Protein AF-A0A966FUM7-F1 (afdb_monomer_lite)

Sequence (247 aa):
MRKIFGLVLAGVAGVALTVPAVAQDMTRYSTQRSSNNGNQSEIESYQNDLKAAEARANLIADPFALRNNWDTARRLASCAVSLNSDRAETFLQQDMPSLGAPLLEMNKYLGRIRGCAPTNIRLDPAFVRGALAEDILVDPDTAPEIPGPGDSKKLMDFIGAVAISGDRTGMFAKAQMAEECRTAISPIGARGVLATEAGSQAEVGALAALDSVTTTCDQLDPEEEMPSYFRRAFLAQSLYHWTNFAD

Structure (mmCIF, N/CA/C/O backbone):
data_AF-A0A966FUM7-F1
#
_entry.id   AF-A0A966FUM7-F1
#
loop_
_atom_site.group_PDB
_atom_site.id
_atom_site.type_symbol
_atom_site.label_atom_id
_atom_site.label_alt_id
_atom_site.label_comp_id
_atom_site.label_asym_id
_atom_site.label_entity_id
_atom_site.label_seq_id
_atom_site.pdbx_PDB_ins_code
_atom_site.Cartn_x
_atom_site.Cartn_y
_atom_site.Cartn_z
_atom_site.occupancy
_atom_site.B_iso_or_equiv
_atom_site.auth_seq_id
_atom_site.auth_comp_id
_atom_site.auth_asym_id
_atom_site.auth_atom_id
_atom_site.pdbx_PDB_model_num
ATOM 1 N N . MET A 1 1 ? 16.088 62.840 -36.019 1.00 43.53 1 MET A N 1
ATOM 2 C CA . MET A 1 1 ? 16.877 61.974 -36.928 1.00 43.53 1 MET A CA 1
ATOM 3 C C . MET A 1 1 ? 18.062 61.394 -36.165 1.00 43.53 1 MET A C 1
ATOM 5 O O . MET A 1 1 ? 18.645 62.132 -35.388 1.00 43.53 1 MET A O 1
ATOM 9 N N . ARG A 1 2 ? 18.420 60.134 -36.469 1.00 36.31 2 ARG A N 1
ATOM 10 C CA . ARG A 1 2 ? 19.554 59.311 -35.973 1.00 36.31 2 ARG A CA 1
ATOM 11 C C . ARG A 1 2 ? 19.301 58.385 -34.766 1.00 36.31 2 ARG A C 1
ATOM 13 O O . ARG A 1 2 ? 19.504 58.737 -33.617 1.00 36.31 2 ARG A O 1
ATOM 20 N N . LYS A 1 3 ? 18.872 57.173 -35.149 1.00 41.34 3 LYS A N 1
ATOM 21 C CA . LYS A 1 3 ? 19.246 55.813 -34.705 1.00 41.34 3 LYS A CA 1
ATOM 22 C C . LYS A 1 3 ? 20.162 55.682 -33.477 1.00 41.34 3 LYS A C 1
ATOM 24 O O 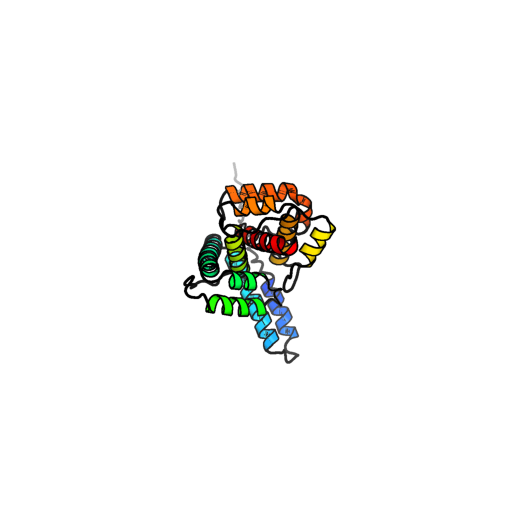. LYS A 1 3 ? 21.300 56.132 -33.533 1.00 41.34 3 LYS A O 1
ATOM 29 N N . ILE A 1 4 ? 19.741 54.850 -32.520 1.00 40.56 4 ILE A N 1
ATOM 30 C CA . ILE A 1 4 ? 20.635 53.962 -31.762 1.00 40.56 4 ILE A CA 1
ATOM 31 C C . ILE A 1 4 ? 20.007 52.562 -31.760 1.00 40.56 4 ILE A C 1
ATOM 33 O O . ILE A 1 4 ? 18.894 52.364 -31.283 1.00 40.56 4 ILE A O 1
ATOM 37 N N . PHE A 1 5 ? 20.721 51.624 -32.381 1.00 43.66 5 PHE A N 1
ATOM 38 C CA . PHE A 1 5 ? 20.479 50.185 -32.337 1.00 43.66 5 PHE A CA 1
ATOM 39 C C . PHE A 1 5 ? 20.926 49.667 -30.964 1.00 43.66 5 PHE A C 1
ATOM 41 O O . PHE A 1 5 ? 22.098 49.804 -30.620 1.00 43.66 5 PHE A O 1
ATOM 48 N N . GLY A 1 6 ? 20.012 49.072 -30.199 1.00 36.66 6 GLY A N 1
ATOM 49 C CA . GLY A 1 6 ? 20.333 48.297 -29.000 1.00 36.66 6 GLY A CA 1
ATOM 50 C C . GLY A 1 6 ? 20.310 46.811 -29.335 1.00 36.66 6 GLY A C 1
ATOM 51 O O . GLY A 1 6 ? 19.241 46.226 -29.474 1.00 36.66 6 GLY A O 1
ATOM 52 N N . LEU A 1 7 ? 21.493 46.227 -29.513 1.00 37.56 7 LEU A N 1
ATOM 53 C CA . LEU A 1 7 ? 21.714 44.791 -29.661 1.00 37.56 7 LEU A CA 1
ATOM 54 C C . LEU A 1 7 ? 21.444 44.119 -28.301 1.00 37.56 7 LEU A C 1
ATOM 56 O O . LEU A 1 7 ? 22.169 44.384 -27.344 1.00 37.56 7 LEU A O 1
ATOM 60 N N . VAL A 1 8 ? 20.427 43.261 -28.196 1.00 41.00 8 VAL A N 1
ATOM 61 C CA . VAL A 1 8 ? 20.260 42.372 -27.035 1.00 41.00 8 VAL A CA 1
ATOM 62 C C . VAL A 1 8 ? 20.890 41.030 -27.394 1.00 41.00 8 VAL A C 1
ATOM 64 O O . VAL A 1 8 ? 20.366 40.279 -28.213 1.00 41.00 8 VAL A O 1
ATOM 67 N N . LEU A 1 9 ? 22.059 40.770 -26.809 1.00 39.91 9 LEU A N 1
ATOM 68 C CA . LEU A 1 9 ? 22.726 39.473 -26.818 1.00 39.91 9 LEU A CA 1
ATOM 69 C C . LEU A 1 9 ? 21.872 38.471 -26.032 1.00 39.91 9 LEU A C 1
ATOM 71 O O . LEU A 1 9 ? 21.716 38.594 -24.819 1.00 39.91 9 LEU A O 1
ATOM 75 N N . ALA A 1 10 ? 21.337 37.474 -26.733 1.00 39.59 10 ALA A N 1
ATOM 76 C CA . ALA A 1 10 ? 20.778 36.277 -26.126 1.00 39.59 10 ALA A CA 1
ATOM 77 C C . ALA A 1 10 ? 21.920 35.479 -25.475 1.00 39.59 10 ALA A C 1
ATOM 79 O O . ALA A 1 10 ? 22.695 34.804 -26.153 1.00 39.59 10 ALA A O 1
ATOM 80 N N . GLY A 1 11 ? 22.052 35.607 -24.156 1.00 36.72 11 GLY A N 1
ATOM 81 C CA . GLY A 1 11 ? 22.892 34.736 -23.347 1.00 36.72 11 GLY A CA 1
ATOM 82 C C . GLY A 1 11 ? 22.250 33.357 -23.263 1.00 36.72 11 GLY A C 1
ATOM 83 O O . GLY A 1 11 ? 21.171 33.202 -22.696 1.00 36.72 11 GLY A O 1
ATOM 84 N N . VAL A 1 12 ? 22.914 32.362 -23.843 1.00 40.81 12 VAL A N 1
ATOM 85 C CA . VAL A 1 12 ? 22.603 30.948 -23.639 1.00 40.81 12 VAL A CA 1
ATOM 86 C C . VAL A 1 12 ? 22.899 30.643 -22.172 1.00 40.81 12 VAL A C 1
ATOM 88 O O . VAL A 1 12 ? 24.058 30.520 -21.779 1.00 40.81 12 VAL A O 1
ATOM 91 N N . ALA A 1 13 ? 21.857 30.578 -21.345 1.00 38.84 13 ALA A N 1
ATOM 92 C CA . ALA A 1 13 ? 21.965 29.996 -20.019 1.00 38.84 13 ALA A CA 1
ATOM 93 C C . ALA A 1 13 ? 22.303 28.515 -20.214 1.00 38.84 13 ALA A C 1
ATOM 95 O O . ALA A 1 13 ? 21.482 27.732 -20.692 1.00 38.84 13 ALA A O 1
ATOM 96 N N . GLY A 1 14 ? 23.552 28.158 -19.918 1.00 36.56 14 GLY A N 1
ATOM 97 C CA . GLY A 1 14 ? 23.979 26.773 -19.866 1.00 36.56 14 GLY A CA 1
ATOM 98 C C . GLY A 1 14 ? 23.103 26.037 -18.864 1.00 36.56 14 GLY A C 1
ATOM 99 O O . GLY A 1 14 ? 23.081 26.380 -17.683 1.00 36.56 14 GLY A O 1
ATOM 100 N N . VAL A 1 15 ? 22.372 25.037 -19.348 1.00 38.34 15 VAL A N 1
ATOM 101 C CA . VAL A 1 15 ? 21.759 24.018 -18.504 1.00 38.34 15 VAL A CA 1
ATOM 102 C C . VAL A 1 15 ? 22.917 23.306 -17.816 1.00 38.34 15 VAL A C 1
ATOM 104 O O . VAL A 1 15 ? 23.575 22.447 -18.401 1.00 38.34 15 VAL A O 1
ATOM 107 N N . ALA A 1 16 ? 23.223 23.718 -16.587 1.00 39.78 16 ALA A N 1
ATOM 108 C CA . ALA A 1 16 ? 23.994 22.895 -15.682 1.00 39.78 16 ALA A CA 1
ATOM 109 C C . ALA A 1 16 ? 23.124 21.667 -15.418 1.00 39.78 16 ALA A C 1
ATOM 111 O O . ALA A 1 16 ? 22.168 21.726 -14.649 1.00 39.78 16 ALA A O 1
ATOM 112 N N . LEU A 1 17 ? 23.413 20.580 -16.132 1.00 36.19 17 LEU A N 1
ATOM 113 C CA . LEU A 1 17 ? 22.941 19.257 -15.770 1.00 36.19 17 LEU A CA 1
ATOM 114 C C . LEU A 1 17 ? 23.426 19.030 -14.341 1.00 36.19 17 LEU A C 1
ATOM 116 O O . LEU A 1 17 ? 24.605 18.758 -14.107 1.00 36.19 17 LEU A O 1
ATOM 120 N N . THR A 1 18 ? 22.530 19.211 -13.376 1.00 39.97 18 THR A N 1
ATOM 121 C CA . THR A 1 18 ? 22.700 18.657 -12.045 1.00 39.97 18 THR A CA 1
ATOM 122 C C . THR A 1 18 ? 22.796 17.164 -12.261 1.00 39.97 18 THR A C 1
ATOM 124 O O . THR A 1 18 ? 21.803 16.486 -12.524 1.00 39.97 18 THR A O 1
ATOM 127 N N . VAL A 1 19 ? 24.025 16.665 -12.260 1.00 41.84 19 VAL A N 1
ATOM 128 C CA . VAL A 1 19 ? 24.268 15.239 -12.181 1.00 41.84 19 VAL A CA 1
ATOM 129 C C . VAL A 1 19 ? 23.516 14.769 -10.931 1.00 41.84 19 VAL A C 1
ATOM 131 O O . VAL A 1 19 ? 23.714 15.379 -9.874 1.00 41.84 19 VAL A O 1
ATOM 134 N N . PRO A 1 20 ? 22.612 13.778 -11.027 1.00 41.31 20 PRO A N 1
ATOM 135 C CA . PRO A 1 20 ? 21.878 13.309 -9.861 1.00 41.31 20 PRO A CA 1
ATOM 136 C C . PRO A 1 20 ? 22.886 12.934 -8.771 1.00 41.31 20 PRO A C 1
ATOM 138 O O . PRO A 1 20 ? 23.953 12.392 -9.076 1.00 41.31 20 PRO A O 1
ATOM 141 N N . ALA A 1 21 ? 22.558 13.237 -7.511 1.00 49.31 21 ALA A N 1
ATOM 142 C CA . ALA A 1 21 ? 23.407 13.015 -6.332 1.00 49.31 21 ALA A CA 1
ATOM 143 C C . ALA A 1 21 ? 24.052 11.608 -6.287 1.00 49.31 21 ALA A C 1
ATOM 145 O O . ALA A 1 21 ? 25.151 11.434 -5.763 1.00 49.31 21 ALA A O 1
ATOM 146 N N . VAL A 1 22 ? 23.420 10.641 -6.957 1.00 48.50 22 VAL A N 1
ATOM 147 C CA . VAL A 1 22 ? 23.890 9.279 -7.244 1.00 48.50 22 VAL A CA 1
ATOM 148 C C . VAL A 1 22 ? 25.317 9.219 -7.826 1.00 48.50 22 VAL A C 1
ATOM 150 O O . VAL A 1 22 ? 26.099 8.351 -7.447 1.00 48.50 22 VAL A O 1
ATOM 153 N N . ALA A 1 23 ? 25.711 10.138 -8.714 1.00 42.00 23 ALA A N 1
ATOM 154 C CA . ALA A 1 23 ? 27.026 10.083 -9.368 1.00 42.00 23 ALA A CA 1
ATOM 155 C C . ALA A 1 23 ? 28.180 10.618 -8.498 1.00 42.00 23 ALA A C 1
ATOM 157 O O . ALA A 1 23 ? 29.333 10.201 -8.648 1.00 42.00 23 ALA A O 1
ATOM 158 N N . GLN A 1 24 ? 27.891 11.555 -7.589 1.00 46.12 24 GLN A N 1
ATOM 159 C CA . GLN A 1 24 ? 28.906 12.117 -6.690 1.00 46.12 24 GLN A CA 1
ATOM 160 C C . GLN A 1 24 ? 29.273 11.130 -5.577 1.00 46.12 24 GLN A C 1
ATOM 162 O O . GLN A 1 24 ? 30.443 11.045 -5.193 1.00 46.12 24 GLN A O 1
ATOM 167 N N . ASP A 1 25 ? 28.306 10.326 -5.138 1.00 45.00 25 ASP A N 1
ATOM 168 C CA . ASP A 1 25 ? 28.515 9.234 -4.184 1.00 45.00 25 ASP A CA 1
ATOM 169 C C . ASP A 1 25 ? 29.395 8.118 -4.788 1.00 45.00 25 ASP A C 1
ATOM 171 O O . ASP A 1 25 ? 30.327 7.602 -4.163 1.00 45.00 25 ASP A O 1
ATOM 175 N N . MET A 1 26 ? 29.209 7.862 -6.087 1.00 44.66 26 MET A N 1
ATOM 176 C CA . MET A 1 26 ? 29.978 6.906 -6.892 1.00 44.66 26 MET A CA 1
ATOM 177 C C . MET A 1 26 ? 31.497 7.179 -6.886 1.00 44.66 26 MET A C 1
ATOM 179 O O . MET A 1 26 ? 32.310 6.253 -6.815 1.00 44.66 26 MET A O 1
ATOM 183 N N . THR A 1 27 ? 31.899 8.456 -6.939 1.00 46.62 27 THR A N 1
ATOM 184 C CA . THR A 1 27 ? 33.315 8.847 -7.077 1.00 46.62 27 THR A CA 1
ATOM 185 C C . THR A 1 27 ? 34.053 8.800 -5.737 1.00 46.62 27 THR A C 1
ATOM 187 O O . THR A 1 27 ? 35.173 8.290 -5.678 1.00 46.62 27 THR A O 1
ATOM 190 N N . ARG A 1 28 ? 33.423 9.263 -4.643 1.00 47.41 28 ARG A N 1
ATOM 191 C CA . ARG A 1 28 ? 34.029 9.224 -3.297 1.00 47.41 28 ARG A CA 1
ATOM 192 C C . ARG A 1 28 ? 34.279 7.795 -2.819 1.00 47.41 28 ARG A C 1
ATOM 194 O O . ARG A 1 28 ? 35.292 7.543 -2.170 1.00 47.41 28 ARG A O 1
ATOM 201 N N . TYR A 1 29 ? 33.409 6.858 -3.187 1.00 43.28 29 TYR A N 1
ATOM 202 C CA . TYR A 1 29 ? 33.511 5.479 -2.724 1.00 43.28 29 TYR A CA 1
ATOM 203 C C . TYR A 1 29 ? 34.583 4.662 -3.465 1.00 43.28 29 TYR A C 1
ATOM 205 O O . TYR A 1 29 ? 35.273 3.846 -2.849 1.00 43.28 29 TYR A O 1
ATOM 213 N N . SER A 1 30 ? 34.802 4.922 -4.762 1.00 46.97 30 SER A N 1
ATOM 214 C CA . SER A 1 30 ? 35.851 4.241 -5.544 1.00 46.97 30 SER A CA 1
ATOM 215 C C . SER A 1 30 ? 37.255 4.444 -4.952 1.00 46.97 30 SER A C 1
ATOM 217 O O . SER A 1 30 ? 38.045 3.503 -4.863 1.00 46.97 30 SER A O 1
ATOM 219 N N . THR A 1 31 ? 37.532 5.646 -4.442 1.00 49.09 31 THR A N 1
ATOM 220 C CA . THR A 1 31 ? 38.828 6.014 -3.861 1.00 49.09 31 THR A CA 1
ATOM 221 C C . THR A 1 31 ? 39.024 5.433 -2.458 1.00 49.09 31 THR A C 1
ATOM 223 O O . THR A 1 31 ? 40.150 5.141 -2.066 1.00 49.09 31 THR A O 1
ATOM 226 N N . GLN A 1 32 ? 37.943 5.211 -1.700 1.00 44.16 32 GLN A N 1
ATOM 227 C CA . GLN A 1 32 ? 38.013 4.681 -0.333 1.00 44.16 32 GLN A CA 1
ATOM 228 C C . GLN A 1 32 ? 38.156 3.142 -0.291 1.00 44.16 32 GLN A C 1
ATOM 230 O O . GLN A 1 32 ? 38.597 2.592 0.718 1.00 44.16 32 GLN A O 1
ATOM 235 N N . ARG A 1 33 ? 37.838 2.435 -1.391 1.00 49.41 33 ARG A N 1
ATOM 236 C CA . ARG A 1 33 ? 37.760 0.960 -1.447 1.00 49.41 33 ARG A CA 1
ATOM 237 C C . ARG A 1 33 ? 38.917 0.238 -2.141 1.00 49.41 33 ARG A C 1
ATOM 239 O O . ARG A 1 33 ? 38.980 -0.982 -2.043 1.00 49.41 33 ARG A O 1
ATOM 246 N N . SER A 1 34 ? 39.885 0.946 -2.731 1.00 47.66 34 SER A N 1
ATOM 247 C CA . SER A 1 34 ? 41.147 0.325 -3.191 1.00 47.66 34 SER A CA 1
ATOM 248 C C . SER A 1 34 ? 41.992 -0.262 -2.039 1.00 47.66 34 SER A C 1
ATOM 250 O O . SER A 1 34 ? 43.057 -0.821 -2.290 1.00 47.66 34 SER A O 1
ATOM 252 N N . SER A 1 35 ? 41.548 -0.116 -0.785 1.00 52.53 35 SER A N 1
ATOM 253 C CA . SER A 1 35 ? 42.315 -0.443 0.419 1.00 52.53 35 SER A CA 1
ATOM 254 C C . SER A 1 35 ? 41.870 -1.725 1.144 1.00 52.53 35 SER A C 1
ATOM 256 O O . SER A 1 35 ? 42.678 -2.302 1.859 1.00 52.53 35 SER A O 1
ATOM 258 N N . ASN A 1 36 ? 40.638 -2.229 0.965 1.00 49.06 36 ASN A N 1
ATOM 259 C CA . ASN A 1 36 ? 40.141 -3.363 1.765 1.00 49.06 36 ASN A CA 1
ATOM 260 C C . ASN A 1 36 ? 39.408 -4.420 0.926 1.00 49.06 36 ASN A C 1
ATOM 262 O O . ASN A 1 36 ? 38.501 -4.090 0.164 1.00 49.06 36 ASN A O 1
ATOM 266 N N . ASN A 1 37 ? 39.775 -5.692 1.136 1.00 54.22 37 ASN A N 1
ATOM 267 C CA . ASN A 1 37 ? 39.103 -6.908 0.654 1.00 54.22 37 ASN A CA 1
ATOM 268 C C . ASN A 1 37 ? 37.632 -6.960 1.122 1.00 54.22 37 ASN A C 1
ATOM 270 O O . ASN A 1 37 ? 37.305 -7.640 2.092 1.00 54.22 37 ASN A O 1
ATOM 274 N N . GLY A 1 38 ? 36.749 -6.205 0.468 1.00 54.69 38 GLY A N 1
ATOM 275 C CA . GLY A 1 38 ? 35.317 -6.196 0.759 1.00 54.69 38 GLY A CA 1
ATOM 276 C C . GLY A 1 38 ? 34.680 -7.553 0.461 1.00 54.69 38 GLY A C 1
ATOM 277 O O . GLY A 1 38 ? 34.929 -8.143 -0.589 1.00 54.69 38 GLY A O 1
ATOM 278 N N . ASN A 1 39 ? 33.860 -8.036 1.393 1.00 65.44 39 ASN A N 1
ATOM 279 C CA . ASN A 1 39 ? 33.112 -9.282 1.283 1.00 65.44 39 ASN A CA 1
ATOM 280 C C . ASN A 1 39 ? 32.218 -9.237 0.028 1.00 65.44 39 ASN A C 1
ATOM 282 O O . ASN A 1 39 ? 31.412 -8.320 -0.128 1.00 65.44 39 ASN A O 1
ATOM 286 N N . GLN A 1 40 ? 32.375 -10.189 -0.895 1.00 66.00 40 GLN A N 1
ATOM 287 C CA . GLN A 1 40 ? 31.723 -10.155 -2.213 1.00 66.00 40 GLN A CA 1
ATOM 288 C C . GLN A 1 40 ? 30.186 -10.055 -2.120 1.00 66.00 40 GLN A C 1
ATOM 290 O O . GLN A 1 40 ? 29.560 -9.368 -2.925 1.00 66.00 40 GLN A O 1
ATOM 295 N N . SER A 1 41 ? 29.589 -10.639 -1.079 1.00 62.53 41 SER A N 1
ATOM 296 C CA . SER A 1 41 ? 28.152 -10.555 -0.793 1.00 62.53 41 SER A CA 1
ATOM 297 C C . SER A 1 41 ? 27.661 -9.136 -0.473 1.00 62.53 41 SER A C 1
ATOM 299 O O . SER A 1 41 ? 26.553 -8.768 -0.859 1.00 62.53 41 SER A O 1
ATOM 301 N N . GLU A 1 42 ? 28.473 -8.306 0.186 1.00 63.75 42 GLU A N 1
ATOM 302 C CA . GLU A 1 42 ? 28.128 -6.910 0.496 1.00 63.75 42 GLU A CA 1
ATOM 303 C C . GLU A 1 42 ? 28.173 -6.035 -0.760 1.00 63.75 42 GLU A C 1
ATOM 305 O O . GLU A 1 42 ? 27.379 -5.108 -0.917 1.00 63.75 42 GLU A O 1
ATOM 310 N N . ILE A 1 43 ? 29.092 -6.343 -1.680 1.00 65.50 43 ILE A N 1
ATOM 311 C CA . ILE A 1 43 ? 29.201 -5.664 -2.976 1.00 65.50 43 ILE A CA 1
ATOM 312 C C . ILE A 1 43 ? 27.971 -5.975 -3.833 1.00 65.50 43 ILE A C 1
ATOM 314 O O . ILE A 1 43 ? 27.366 -5.058 -4.389 1.00 65.50 43 ILE A O 1
ATOM 318 N N . GLU A 1 44 ? 27.586 -7.248 -3.913 1.00 69.12 44 GLU A N 1
ATOM 319 C CA . GLU A 1 44 ? 26.412 -7.690 -4.669 1.00 69.12 44 GLU A CA 1
ATOM 320 C C . GLU A 1 44 ? 25.109 -7.129 -4.080 1.00 69.12 44 GLU A C 1
ATOM 322 O O . GLU A 1 44 ? 24.263 -6.647 -4.834 1.00 69.12 44 GLU A O 1
ATOM 327 N N . SER A 1 45 ? 24.966 -7.106 -2.747 1.00 64.75 45 SER A N 1
ATOM 328 C CA . SER A 1 45 ? 23.812 -6.484 -2.080 1.00 64.75 45 SER A CA 1
ATOM 329 C C . SER A 1 45 ? 23.691 -5.002 -2.435 1.00 64.75 45 SER A C 1
ATOM 331 O O . SER A 1 45 ? 22.652 -4.576 -2.926 1.00 64.75 45 SER A O 1
ATOM 333 N N . TYR A 1 46 ? 24.770 -4.230 -2.285 1.00 66.00 46 TYR A N 1
ATOM 334 C CA . TYR A 1 46 ? 24.754 -2.793 -2.571 1.00 66.00 46 TYR A CA 1
ATOM 335 C C . TYR A 1 46 ? 24.439 -2.479 -4.044 1.00 66.00 46 TYR A C 1
ATOM 337 O O . TYR A 1 46 ? 23.684 -1.559 -4.353 1.00 66.00 46 TYR A O 1
ATOM 345 N N . GLN A 1 47 ? 24.975 -3.264 -4.984 1.00 73.88 47 GLN A N 1
ATOM 346 C CA . GLN A 1 47 ? 24.649 -3.108 -6.406 1.00 73.88 47 GLN A CA 1
ATOM 347 C C . GLN A 1 47 ? 23.179 -3.413 -6.707 1.00 73.88 47 GLN A C 1
ATOM 349 O O . GLN A 1 47 ? 22.581 -2.768 -7.571 1.00 73.88 47 GLN A O 1
ATOM 354 N N . ASN A 1 48 ? 22.594 -4.395 -6.020 1.00 69.50 48 ASN A N 1
ATOM 355 C CA . ASN A 1 48 ? 21.174 -4.700 -6.149 1.00 69.50 48 ASN A CA 1
ATOM 356 C C . ASN A 1 48 ? 20.304 -3.571 -5.586 1.00 69.50 48 ASN A C 1
ATOM 358 O O . ASN A 1 48 ? 19.302 -3.230 -6.217 1.00 69.50 48 ASN A O 1
ATOM 362 N N . ASP A 1 49 ? 20.723 -2.948 -4.483 1.00 67.88 49 ASP A N 1
ATOM 363 C CA . ASP A 1 49 ? 20.032 -1.809 -3.873 1.00 67.88 49 ASP A CA 1
ATOM 364 C C . ASP A 1 49 ? 20.028 -0.596 -4.812 1.00 67.88 49 ASP A C 1
ATOM 366 O O . ASP A 1 49 ? 18.973 -0.016 -5.073 1.00 67.88 49 ASP A O 1
ATOM 370 N N . LEU A 1 50 ? 21.174 -0.275 -5.425 1.00 69.56 50 LEU A N 1
ATOM 371 C CA . LEU A 1 50 ? 21.267 0.789 -6.432 1.00 69.56 50 LEU A CA 1
ATOM 372 C C . LEU A 1 50 ? 20.374 0.513 -7.648 1.00 69.56 50 LEU A C 1
ATOM 374 O O . LEU A 1 50 ? 19.615 1.383 -8.070 1.00 69.56 50 LEU A O 1
ATOM 378 N N . LYS A 1 51 ? 20.405 -0.713 -8.185 1.00 76.88 51 LYS A N 1
ATOM 379 C CA . LYS A 1 51 ? 19.538 -1.111 -9.308 1.00 76.88 51 LYS A CA 1
ATOM 380 C C . LYS A 1 51 ? 18.055 -1.087 -8.941 1.00 76.88 51 LYS A C 1
ATOM 382 O O . LYS A 1 51 ? 17.213 -0.905 -9.818 1.00 76.88 51 LYS A O 1
ATOM 387 N N . ALA A 1 52 ? 17.705 -1.359 -7.686 1.00 74.50 52 ALA A N 1
ATOM 388 C CA . ALA A 1 52 ? 16.331 -1.270 -7.206 1.00 74.50 52 ALA A CA 1
ATOM 389 C C . ALA A 1 52 ? 15.883 0.194 -7.083 1.00 74.50 52 ALA A C 1
ATOM 391 O O . ALA A 1 52 ? 14.791 0.525 -7.541 1.00 74.50 52 ALA A O 1
ATOM 392 N N . ALA A 1 53 ? 16.739 1.066 -6.545 1.00 75.88 53 ALA A N 1
ATOM 393 C CA . ALA A 1 53 ? 16.483 2.500 -6.456 1.00 75.88 53 ALA A CA 1
ATOM 394 C C . ALA A 1 53 ? 16.326 3.142 -7.845 1.00 75.88 53 ALA A C 1
ATOM 396 O O . ALA A 1 53 ? 15.353 3.853 -8.081 1.00 75.88 53 ALA A O 1
ATOM 397 N N . GLU A 1 54 ? 17.213 2.827 -8.792 1.00 80.50 54 GLU A N 1
ATOM 398 C CA . GLU A 1 54 ? 17.124 3.307 -10.177 1.00 80.50 54 GLU A CA 1
ATOM 399 C C . GLU A 1 54 ? 15.856 2.800 -10.880 1.00 80.50 54 GLU A C 1
ATOM 401 O O . GLU A 1 54 ? 15.146 3.572 -11.522 1.00 80.50 54 GLU A O 1
ATOM 406 N N . ALA A 1 55 ? 15.517 1.514 -10.723 1.00 82.38 55 ALA A N 1
ATOM 407 C CA . ALA A 1 55 ? 14.290 0.957 -11.293 1.00 82.38 55 ALA A CA 1
ATOM 408 C C . ALA A 1 55 ? 13.033 1.656 -10.752 1.00 82.38 55 ALA A C 1
ATOM 410 O O . ALA A 1 55 ? 12.109 1.919 -11.519 1.00 82.38 55 ALA A O 1
ATOM 411 N N . ARG A 1 56 ? 13.010 1.990 -9.456 1.00 86.19 56 ARG A N 1
ATOM 412 C CA . ARG A 1 56 ? 11.922 2.753 -8.833 1.00 86.19 56 ARG A CA 1
ATOM 413 C C . ARG A 1 56 ? 11.861 4.194 -9.320 1.00 86.19 56 ARG A C 1
ATOM 415 O O . ARG A 1 56 ? 10.772 4.662 -9.627 1.00 86.19 56 ARG A O 1
ATOM 422 N N . ALA A 1 57 ? 12.999 4.874 -9.442 1.00 86.12 57 ALA A N 1
ATOM 423 C CA . ALA A 1 57 ? 13.046 6.232 -9.981 1.00 86.12 57 ALA A CA 1
ATOM 424 C C . ALA A 1 57 ? 12.503 6.280 -11.421 1.00 86.12 57 ALA A C 1
ATOM 426 O O . ALA A 1 57 ? 11.657 7.114 -11.738 1.00 86.12 57 ALA A O 1
ATOM 427 N N . ASN A 1 58 ? 12.910 5.326 -12.265 1.00 87.12 58 ASN A N 1
ATOM 428 C CA . ASN A 1 58 ? 12.389 5.191 -13.628 1.00 87.12 58 ASN A CA 1
ATOM 429 C C . ASN A 1 58 ? 10.886 4.881 -13.647 1.00 87.12 58 ASN A C 1
ATOM 431 O O . ASN A 1 58 ? 10.168 5.394 -14.499 1.00 87.12 58 ASN A O 1
ATOM 435 N N . LEU A 1 59 ? 10.405 4.064 -12.703 1.00 90.31 59 LEU A N 1
ATOM 436 C CA . LEU A 1 59 ? 8.984 3.752 -12.571 1.00 90.31 59 LEU A CA 1
ATOM 437 C C . LEU A 1 59 ? 8.161 4.984 -12.168 1.00 90.31 59 LEU A C 1
ATOM 439 O O . LEU A 1 59 ? 7.099 5.202 -12.737 1.00 90.31 59 LEU A O 1
ATOM 443 N N . ILE A 1 60 ? 8.647 5.795 -11.221 1.00 91.31 60 ILE A N 1
ATOM 444 C CA . ILE A 1 60 ? 7.989 7.043 -10.793 1.00 91.31 60 ILE A CA 1
ATOM 445 C C . ILE A 1 60 ? 7.929 8.055 -11.944 1.00 91.31 60 ILE A C 1
ATOM 447 O O . ILE A 1 60 ? 6.921 8.739 -12.108 1.00 91.31 60 ILE A O 1
ATOM 451 N N . ALA A 1 61 ? 8.984 8.135 -12.756 1.00 90.56 61 ALA A N 1
ATOM 452 C CA . ALA A 1 61 ? 9.066 9.079 -13.867 1.00 90.56 61 ALA A CA 1
ATOM 453 C C . ALA A 1 61 ? 8.121 8.754 -15.044 1.00 90.56 61 ALA A C 1
ATOM 455 O O . ALA A 1 61 ? 7.881 9.626 -15.880 1.00 90.56 61 ALA A O 1
ATOM 456 N N . ASP A 1 62 ? 7.583 7.531 -15.125 1.00 93.75 62 ASP A N 1
ATOM 457 C CA . ASP A 1 62 ? 6.706 7.079 -16.210 1.00 93.75 62 ASP A CA 1
ATOM 458 C C . ASP A 1 62 ? 5.321 6.646 -15.676 1.00 93.75 62 ASP A C 1
ATOM 460 O O . ASP A 1 62 ? 5.144 5.507 -15.229 1.00 93.75 62 ASP A O 1
ATOM 464 N N . PRO A 1 63 ? 4.293 7.515 -15.780 1.00 92.12 63 PRO A N 1
ATOM 465 C CA . PRO A 1 63 ? 2.935 7.201 -15.336 1.00 92.12 63 PRO A CA 1
ATOM 466 C C . PRO A 1 63 ? 2.321 5.968 -16.011 1.00 92.12 63 PRO A C 1
ATOM 468 O O . PRO A 1 63 ? 1.507 5.270 -15.400 1.00 92.12 63 PRO A O 1
ATOM 471 N N . PHE A 1 64 ? 2.690 5.680 -17.265 1.00 93.19 64 PHE A N 1
ATOM 472 C CA . PHE A 1 64 ? 2.198 4.499 -17.970 1.00 93.19 64 PHE A CA 1
ATOM 473 C C . PHE A 1 64 ? 2.847 3.232 -17.415 1.00 93.19 64 PHE A C 1
ATOM 475 O O . PHE A 1 64 ? 2.143 2.256 -17.146 1.00 93.19 64 PHE A O 1
ATOM 482 N N . ALA A 1 65 ? 4.165 3.248 -17.193 1.00 92.75 65 ALA A N 1
ATOM 483 C CA . ALA A 1 65 ? 4.859 2.134 -16.554 1.00 92.75 65 ALA A CA 1
ATOM 484 C C . ALA A 1 65 ? 4.316 1.875 -15.144 1.00 92.75 65 ALA A C 1
ATOM 486 O O . ALA A 1 65 ? 4.100 0.719 -14.782 1.00 92.75 65 ALA A O 1
ATOM 487 N N . LEU A 1 66 ? 4.046 2.935 -14.383 1.00 93.75 66 LEU A N 1
ATOM 488 C CA . LEU A 1 66 ? 3.524 2.868 -13.023 1.00 93.75 66 LEU A CA 1
ATOM 489 C C . LEU A 1 66 ? 2.136 2.216 -12.974 1.00 93.75 66 LEU A C 1
ATOM 491 O O . LEU A 1 66 ? 1.948 1.231 -12.256 1.00 93.75 66 LEU A O 1
ATOM 495 N N . ARG A 1 67 ? 1.207 2.670 -13.826 1.00 94.50 67 ARG A N 1
ATOM 496 C CA . ARG A 1 67 ? -0.106 2.029 -13.995 1.00 94.50 67 ARG A CA 1
ATOM 497 C C . ARG A 1 67 ? 0.021 0.572 -14.442 1.00 94.50 67 ARG A C 1
ATOM 499 O O . ARG A 1 67 ? -0.599 -0.306 -13.855 1.00 94.50 67 ARG A O 1
ATOM 506 N N . ASN A 1 68 ? 0.832 0.295 -15.462 1.00 93.81 68 ASN A N 1
ATOM 507 C CA . ASN A 1 68 ? 0.995 -1.060 -15.990 1.00 93.81 68 ASN A CA 1
ATOM 508 C C . ASN A 1 68 ? 1.580 -2.027 -14.943 1.00 93.81 68 ASN A C 1
ATOM 510 O O . ASN A 1 68 ? 1.183 -3.191 -14.879 1.00 93.81 68 ASN A O 1
ATOM 514 N N . ASN A 1 69 ? 2.507 -1.552 -14.106 1.00 93.31 69 ASN A N 1
ATOM 515 C CA . ASN A 1 69 ? 3.080 -2.331 -13.011 1.00 93.31 69 ASN A CA 1
ATOM 516 C C . ASN A 1 69 ? 2.007 -2.673 -11.966 1.00 93.31 69 ASN A C 1
ATOM 518 O O . ASN A 1 69 ? 1.859 -3.842 -11.612 1.00 93.31 69 ASN A O 1
ATOM 522 N N . TRP A 1 70 ? 1.201 -1.687 -11.561 1.00 95.00 70 TRP A N 1
ATOM 523 C CA . TRP A 1 70 ? 0.074 -1.891 -10.650 1.00 95.00 70 TRP A CA 1
ATOM 524 C C . TRP A 1 70 ? -0.984 -2.850 -11.212 1.00 95.00 70 TRP A C 1
ATOM 526 O O . TRP A 1 70 ? -1.338 -3.833 -10.562 1.00 95.00 70 TRP A O 1
ATOM 536 N N . ASP A 1 71 ? -1.443 -2.633 -12.445 1.00 94.31 71 ASP A N 1
ATOM 537 C CA . ASP A 1 71 ? -2.456 -3.480 -13.086 1.00 94.31 71 ASP A CA 1
ATOM 538 C C . ASP A 1 71 ? -1.970 -4.930 -13.232 1.00 94.31 71 ASP A C 1
ATOM 540 O O . ASP A 1 71 ? -2.745 -5.880 -13.092 1.00 94.31 71 ASP A O 1
ATOM 544 N N . THR A 1 72 ? -0.674 -5.122 -13.495 1.00 93.12 72 THR A N 1
ATOM 545 C CA . THR A 1 72 ? -0.069 -6.458 -13.555 1.00 93.12 72 THR A CA 1
ATOM 546 C C . THR A 1 72 ? 0.028 -7.086 -12.166 1.00 93.12 72 THR A C 1
ATOM 548 O O . THR A 1 72 ? -0.286 -8.269 -12.018 1.00 93.12 72 THR A O 1
ATOM 551 N N . ALA A 1 73 ? 0.404 -6.312 -11.143 1.00 93.31 73 ALA A N 1
ATOM 552 C CA . ALA A 1 73 ? 0.424 -6.770 -9.757 1.00 93.31 73 ALA A CA 1
ATOM 553 C C . ALA A 1 73 ? -0.974 -7.192 -9.276 1.00 93.31 73 ALA A C 1
ATOM 555 O O . ALA A 1 73 ? -1.099 -8.250 -8.668 1.00 93.31 73 ALA A O 1
ATOM 556 N N . ARG A 1 74 ? -2.032 -6.452 -9.636 1.00 94.00 74 ARG A N 1
ATOM 557 C CA . ARG A 1 74 ? -3.430 -6.812 -9.338 1.00 94.00 74 ARG A CA 1
ATOM 558 C C . ARG A 1 74 ? -3.869 -8.124 -9.975 1.00 94.00 74 ARG A C 1
ATOM 560 O O . ARG A 1 74 ? -4.453 -8.962 -9.298 1.00 94.00 74 ARG A O 1
ATOM 567 N N . ARG A 1 75 ? -3.575 -8.338 -11.262 1.00 92.00 75 ARG A N 1
ATOM 568 C CA . ARG A 1 75 ? -3.898 -9.616 -11.934 1.00 92.00 75 ARG A CA 1
ATOM 569 C C . ARG A 1 75 ? -3.171 -10.788 -11.287 1.00 92.00 75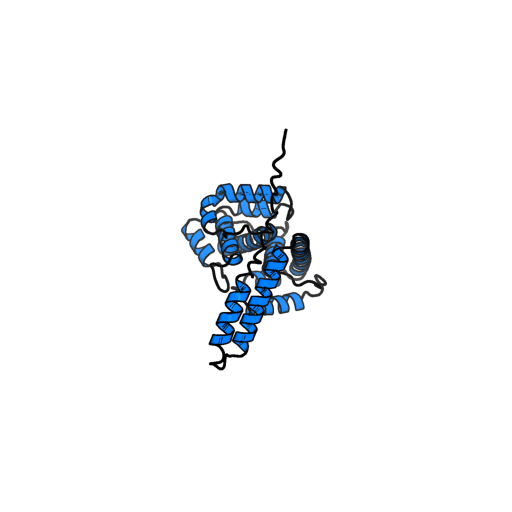 ARG A C 1
ATOM 571 O O . ARG A 1 75 ? -3.754 -11.852 -11.098 1.00 92.00 75 ARG A O 1
ATOM 578 N N . LEU A 1 76 ? -1.900 -10.576 -10.951 1.00 91.94 76 LEU A N 1
ATOM 579 C CA . LEU A 1 76 ? -1.097 -11.563 -10.250 1.00 91.94 76 LEU A CA 1
ATOM 580 C C . LEU A 1 76 ? -1.682 -11.874 -8.867 1.00 91.94 76 LEU A C 1
ATOM 582 O O . LEU A 1 76 ? -1.819 -13.050 -8.542 1.00 91.94 76 LEU A O 1
ATOM 586 N N . ALA A 1 77 ? -2.045 -10.848 -8.096 1.00 92.44 77 ALA A N 1
ATOM 587 C CA . ALA A 1 77 ? -2.623 -10.982 -6.765 1.00 92.44 77 ALA A CA 1
ATOM 588 C C . ALA A 1 77 ? -3.940 -11.760 -6.790 1.00 92.44 77 ALA A C 1
ATOM 590 O O . ALA A 1 77 ? -4.028 -12.793 -6.137 1.00 92.44 77 ALA A O 1
ATOM 591 N N . SER A 1 78 ? -4.886 -11.350 -7.639 1.00 91.69 78 SER A N 1
ATOM 592 C CA . SER A 1 78 ? -6.192 -12.004 -7.772 1.00 91.69 78 SER A CA 1
ATOM 593 C C . SER A 1 78 ? -6.075 -13.497 -8.089 1.00 91.69 78 SER A C 1
ATOM 595 O O . SER A 1 78 ? -6.721 -14.339 -7.463 1.00 91.69 78 SER A O 1
ATOM 597 N N . CYS A 1 79 ? -5.181 -13.869 -9.010 1.00 91.62 79 CYS A N 1
ATOM 598 C CA . CYS A 1 79 ? -4.913 -15.281 -9.277 1.00 91.62 79 CYS A CA 1
ATOM 599 C C . CYS A 1 79 ? -4.214 -15.982 -8.102 1.00 91.62 79 CYS A C 1
ATOM 601 O O . CYS A 1 79 ? -4.558 -17.116 -7.775 1.00 91.62 79 CYS A O 1
ATOM 603 N N . ALA A 1 80 ? -3.231 -15.341 -7.469 1.00 90.38 80 ALA A N 1
ATOM 604 C CA . ALA A 1 80 ? -2.472 -15.949 -6.383 1.00 90.38 80 ALA A CA 1
ATOM 605 C C . ALA A 1 80 ? -3.343 -16.232 -5.150 1.00 90.38 80 ALA A C 1
ATOM 607 O O . ALA A 1 80 ? -3.261 -17.333 -4.606 1.00 90.38 80 ALA A O 1
ATOM 608 N N . VAL A 1 81 ? -4.197 -15.281 -4.761 1.00 89.75 81 VAL A N 1
ATOM 609 C CA . VAL A 1 81 ? -5.170 -15.426 -3.668 1.00 89.75 81 VAL A CA 1
ATOM 610 C C . VAL A 1 81 ? -6.187 -16.515 -4.008 1.00 89.75 81 VAL A C 1
ATOM 612 O O . VAL A 1 81 ? -6.378 -17.429 -3.211 1.00 89.75 81 VAL A O 1
ATOM 615 N N . SER A 1 82 ? -6.729 -16.517 -5.234 1.00 88.25 82 SER A N 1
ATOM 616 C CA . SER A 1 82 ? -7.662 -17.560 -5.696 1.00 88.25 82 SER A CA 1
ATOM 617 C C . SER A 1 82 ? -7.060 -18.972 -5.689 1.00 88.25 82 SER A C 1
ATOM 619 O O . SER A 1 82 ? -7.773 -19.957 -5.508 1.00 88.25 82 SER A O 1
ATOM 621 N N . LEU A 1 83 ? -5.749 -19.104 -5.926 1.00 87.94 83 LEU A N 1
ATOM 622 C CA . LEU A 1 83 ? -5.062 -20.396 -5.880 1.00 87.94 83 LEU A CA 1
ATOM 623 C C . LEU A 1 83 ? -4.768 -20.854 -4.448 1.00 87.94 83 LEU A C 1
ATOM 625 O O . LEU A 1 83 ? -4.840 -22.054 -4.173 1.00 87.94 83 LEU A O 1
ATOM 629 N N . ASN A 1 84 ? -4.337 -19.939 -3.573 1.00 84.19 84 ASN A N 1
ATOM 630 C CA . ASN A 1 84 ? -3.985 -20.232 -2.185 1.00 84.19 84 ASN A CA 1
ATOM 631 C C . ASN A 1 84 ? -3.873 -18.938 -1.348 1.00 84.19 84 ASN A C 1
ATOM 633 O O . ASN A 1 84 ? -2.800 -18.322 -1.300 1.00 84.19 84 ASN A O 1
ATOM 637 N N . SER A 1 85 ? -4.959 -18.561 -0.668 1.00 84.62 85 SER A N 1
ATOM 638 C CA . SER A 1 85 ? -5.028 -17.386 0.213 1.00 84.62 85 SER A CA 1
ATOM 639 C C . SER A 1 85 ? -4.011 -17.454 1.356 1.00 84.62 85 SER A C 1
ATOM 641 O O . SER A 1 85 ? -3.220 -16.528 1.508 1.00 84.62 85 SER A O 1
ATOM 643 N N . ASP A 1 86 ? -3.902 -18.585 2.060 1.00 82.62 86 ASP A N 1
ATOM 644 C CA . ASP A 1 86 ? -2.982 -18.758 3.201 1.00 82.62 86 ASP A CA 1
ATOM 645 C C . ASP A 1 86 ? -1.521 -18.428 2.840 1.00 82.62 86 ASP A C 1
ATOM 647 O O . ASP A 1 86 ? -0.748 -17.848 3.611 1.00 82.62 86 ASP A O 1
ATOM 651 N N . ARG A 1 87 ? -1.101 -18.798 1.626 1.00 80.50 87 ARG A N 1
ATOM 652 C CA . ARG A 1 87 ? 0.247 -18.515 1.127 1.00 80.50 87 ARG A CA 1
ATOM 653 C C . ARG A 1 87 ? 0.410 -17.056 0.704 1.00 80.50 87 ARG A C 1
ATOM 655 O O . ARG A 1 87 ? 1.520 -16.534 0.834 1.00 80.50 87 ARG A O 1
ATOM 662 N N . ALA A 1 88 ? -0.631 -16.420 0.168 1.00 83.50 88 ALA A N 1
ATOM 663 C CA . ALA A 1 88 ? -0.629 -14.980 -0.087 1.00 83.50 88 ALA A CA 1
ATOM 664 C C . ALA A 1 88 ? -0.491 -14.200 1.231 1.00 83.50 88 ALA A C 1
ATOM 666 O O . ALA A 1 88 ? 0.378 -13.338 1.337 1.00 83.50 88 ALA A O 1
ATOM 667 N N . GLU A 1 89 ? -1.233 -14.594 2.262 1.00 82.44 89 GLU A N 1
ATOM 668 C CA . GLU A 1 89 ? -1.149 -14.028 3.612 1.00 82.44 89 GLU A CA 1
ATOM 669 C C . GLU A 1 89 ? 0.233 -14.223 4.240 1.00 82.44 89 GLU A C 1
ATOM 671 O O . GLU A 1 89 ? 0.828 -13.276 4.749 1.00 82.44 89 GLU A O 1
ATOM 676 N N . THR A 1 90 ? 0.829 -15.411 4.102 1.00 76.88 90 THR A N 1
ATOM 677 C CA . THR A 1 90 ? 2.211 -15.658 4.558 1.00 76.88 90 THR A CA 1
ATOM 678 C C . THR A 1 90 ? 3.205 -14.673 3.925 1.00 76.88 90 THR A C 1
ATOM 680 O O . THR A 1 90 ? 4.176 -14.268 4.561 1.00 76.88 90 THR A O 1
ATOM 683 N N . PHE A 1 91 ? 2.988 -14.270 2.668 1.00 76.69 91 PHE A N 1
ATOM 684 C CA . PHE A 1 91 ? 3.844 -13.291 1.989 1.00 76.69 91 PHE A CA 1
ATOM 685 C C . PHE A 1 91 ? 3.650 -11.858 2.518 1.00 76.69 91 PHE A C 1
ATOM 687 O O . PHE A 1 91 ? 4.576 -11.043 2.433 1.00 76.69 91 PHE A O 1
ATOM 694 N N . LEU A 1 92 ? 2.479 -11.566 3.094 1.00 80.06 92 LEU A N 1
ATOM 695 C CA . LEU A 1 92 ? 2.154 -10.303 3.763 1.00 80.06 92 LEU A CA 1
ATOM 696 C C . LEU A 1 92 ? 2.644 -10.255 5.219 1.00 80.06 92 LEU A C 1
ATOM 698 O O . LEU A 1 92 ? 2.983 -9.174 5.693 1.00 80.06 92 LEU A O 1
ATOM 702 N N . GLN A 1 93 ? 2.730 -11.399 5.905 1.00 67.69 93 GLN A N 1
ATOM 703 C CA . GLN A 1 93 ? 3.115 -11.516 7.323 1.00 67.69 93 GLN A CA 1
ATOM 704 C C . GLN A 1 93 ? 4.621 -11.366 7.607 1.00 67.69 93 GLN A C 1
ATOM 706 O O . GLN A 1 93 ? 5.028 -11.347 8.765 1.00 67.69 93 GLN A O 1
ATOM 711 N N . GLN A 1 94 ? 5.484 -11.292 6.591 1.00 51.56 94 GLN A N 1
ATOM 712 C CA . GLN A 1 94 ? 6.930 -11.281 6.832 1.00 51.56 94 GLN A CA 1
ATOM 713 C C . GLN A 1 94 ? 7.479 -9.875 7.084 1.00 51.56 94 GLN A C 1
ATOM 715 O O . GLN A 1 94 ? 7.539 -9.056 6.156 1.00 51.56 94 GLN A O 1
ATOM 720 N N . ASP A 1 95 ? 7.973 -9.677 8.315 1.00 44.19 95 ASP A N 1
ATOM 721 C CA . ASP A 1 95 ? 9.058 -8.757 8.664 1.00 44.19 95 ASP A CA 1
ATOM 722 C C . ASP A 1 95 ? 10.143 -8.868 7.594 1.00 44.19 95 ASP A C 1
ATOM 724 O O . ASP A 1 95 ? 10.865 -9.864 7.518 1.00 44.19 95 ASP A O 1
ATOM 728 N N . MET A 1 96 ? 10.225 -7.885 6.701 1.00 38.97 96 MET A N 1
ATOM 729 C CA . MET A 1 96 ? 11.174 -7.947 5.594 1.00 38.97 96 MET A CA 1
ATOM 730 C C . MET A 1 96 ? 12.579 -7.676 6.129 1.00 38.97 96 MET A C 1
ATOM 732 O O . MET A 1 96 ? 12.854 -6.552 6.559 1.00 38.97 96 MET A O 1
ATOM 736 N N . PRO A 1 97 ? 13.505 -8.652 6.077 1.00 31.27 97 PRO A N 1
ATOM 737 C CA . PRO A 1 97 ? 14.906 -8.358 6.317 1.00 31.27 97 PRO A CA 1
ATOM 738 C C . PRO A 1 97 ? 15.429 -7.466 5.178 1.00 31.27 97 PRO A C 1
ATOM 740 O O . PRO A 1 97 ? 14.827 -7.417 4.114 1.00 31.27 97 PRO A O 1
ATOM 743 N N . SER A 1 98 ? 16.513 -6.729 5.435 1.00 35.94 98 SER A N 1
ATOM 744 C CA . SER A 1 98 ? 17.287 -5.834 4.541 1.00 35.94 98 SER A CA 1
ATOM 745 C C . SER A 1 98 ? 17.045 -5.901 3.017 1.00 35.94 98 SER A C 1
ATOM 747 O O . SER A 1 98 ? 16.934 -6.977 2.453 1.00 35.94 98 SER A O 1
ATOM 749 N N . LEU A 1 99 ? 17.126 -4.744 2.3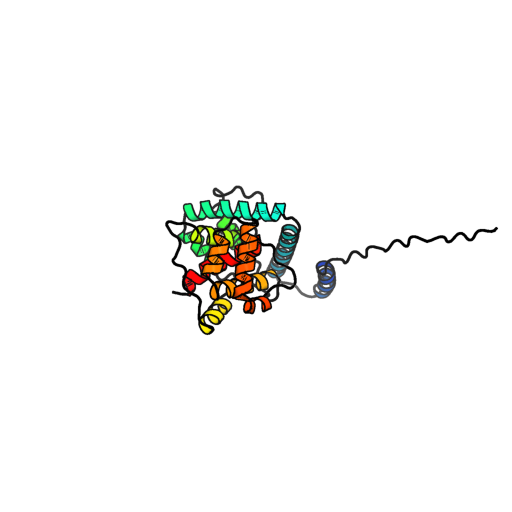39 1.00 39.94 99 LEU A N 1
ATOM 750 C CA . LEU A 1 99 ? 16.901 -4.459 0.900 1.00 39.94 99 LEU A CA 1
ATOM 751 C C . LEU A 1 99 ? 17.213 -5.569 -0.151 1.00 39.94 99 LEU A C 1
ATOM 753 O O . LEU A 1 99 ? 16.532 -5.629 -1.177 1.00 39.94 99 LEU A O 1
ATOM 757 N N . GLY A 1 100 ? 18.152 -6.494 0.097 1.00 39.59 100 GLY A N 1
ATOM 758 C CA . GLY A 1 100 ? 18.472 -7.632 -0.780 1.00 39.59 100 GLY A CA 1
ATOM 759 C C . GLY A 1 100 ? 17.683 -8.943 -0.557 1.00 39.59 100 GLY A C 1
ATOM 760 O O . GLY A 1 100 ? 17.407 -9.657 -1.523 1.00 39.59 100 GLY A O 1
ATOM 761 N N . ALA A 1 101 ? 17.280 -9.280 0.674 1.00 45.97 101 ALA A N 1
ATOM 762 C CA . ALA A 1 101 ? 16.488 -10.488 0.977 1.00 45.97 101 ALA A CA 1
ATOM 763 C C . ALA A 1 101 ? 15.029 -10.466 0.432 1.00 45.97 101 ALA A C 1
ATOM 765 O O . ALA A 1 101 ? 14.565 -11.499 -0.066 1.00 45.97 101 ALA A O 1
ATOM 766 N N . PRO A 1 102 ? 14.329 -9.311 0.412 1.00 55.81 102 PRO A N 1
ATOM 767 C CA . PRO A 1 102 ? 12.991 -9.122 -0.133 1.00 55.81 102 PRO A CA 1
ATOM 768 C C . PRO A 1 102 ? 12.849 -9.554 -1.579 1.00 55.81 102 PRO A C 1
ATOM 770 O O . PRO A 1 102 ? 11.880 -10.207 -1.957 1.00 55.81 102 PRO A O 1
ATOM 773 N N . LEU A 1 103 ? 13.836 -9.193 -2.402 1.00 58.94 103 LEU A N 1
ATOM 774 C CA . LEU A 1 103 ? 13.813 -9.477 -3.829 1.00 58.94 103 LEU A CA 1
ATOM 775 C C . LEU A 1 103 ? 13.946 -10.976 -4.087 1.00 58.94 103 LEU A C 1
ATOM 777 O O . LEU A 1 103 ? 13.284 -11.495 -4.981 1.00 58.94 103 LEU A O 1
ATOM 781 N N . LEU A 1 104 ? 14.766 -11.687 -3.308 1.00 64.50 104 LEU A N 1
ATOM 782 C CA . LEU A 1 104 ? 14.928 -13.131 -3.459 1.00 64.50 104 LEU A CA 1
ATOM 783 C C . LEU A 1 104 ? 13.650 -13.885 -3.072 1.00 64.50 104 LEU A C 1
ATOM 785 O O . LEU A 1 104 ? 13.211 -14.749 -3.831 1.00 64.50 104 LEU A O 1
ATOM 789 N N . GLU A 1 105 ? 13.042 -13.557 -1.931 1.00 67.81 105 GLU A N 1
ATOM 790 C CA . GLU A 1 105 ? 11.795 -14.200 -1.497 1.00 67.81 105 GLU A CA 1
ATOM 791 C C . GLU A 1 105 ? 10.618 -13.837 -2.406 1.00 67.81 105 GLU A C 1
ATOM 793 O O . GLU A 1 105 ? 9.854 -14.720 -2.800 1.00 67.81 105 GLU A O 1
ATOM 798 N N . MET A 1 106 ? 10.537 -12.586 -2.869 1.00 71.31 106 MET A N 1
ATOM 799 C CA . MET A 1 106 ? 9.577 -12.191 -3.898 1.00 71.31 106 MET A CA 1
ATOM 800 C C . MET A 1 106 ? 9.796 -12.976 -5.194 1.00 71.31 106 MET A C 1
ATOM 802 O O . MET A 1 106 ? 8.852 -13.544 -5.729 1.00 71.31 106 MET A O 1
ATOM 806 N N . ASN A 1 107 ? 11.029 -13.092 -5.689 1.00 71.50 107 ASN A N 1
ATOM 807 C CA . ASN A 1 107 ? 11.315 -13.855 -6.906 1.00 71.50 107 ASN A CA 1
ATOM 808 C C . ASN A 1 107 ? 10.984 -15.347 -6.753 1.00 71.50 107 ASN A C 1
ATOM 810 O O . ASN A 1 107 ? 10.501 -15.966 -7.703 1.00 71.50 107 ASN A O 1
ATOM 814 N N . LYS A 1 108 ? 11.208 -15.937 -5.571 1.00 75.19 108 LYS A N 1
ATOM 815 C CA . LYS A 1 108 ? 10.790 -17.316 -5.265 1.00 75.19 108 LYS A CA 1
ATOM 816 C C . LYS A 1 108 ? 9.270 -17.446 -5.260 1.00 75.19 108 LYS A C 1
ATOM 818 O O . LYS A 1 108 ? 8.754 -18.407 -5.829 1.00 75.19 108 LYS A O 1
ATOM 823 N N . TYR A 1 109 ? 8.568 -16.500 -4.640 1.00 77.81 109 TYR A N 1
ATOM 824 C CA . TYR A 1 109 ? 7.110 -16.455 -4.616 1.00 77.81 109 TYR A CA 1
ATOM 825 C C . TYR A 1 109 ? 6.547 -16.330 -6.037 1.00 77.81 109 TYR A C 1
ATOM 827 O O . TYR A 1 109 ? 5.866 -17.246 -6.496 1.00 77.81 109 TYR A O 1
ATOM 835 N N . LEU A 1 110 ? 6.950 -15.294 -6.783 1.00 77.06 110 LEU A N 1
ATOM 836 C CA . LEU A 1 110 ? 6.592 -15.075 -8.190 1.00 77.06 110 LEU A CA 1
ATOM 837 C C . LEU A 1 110 ? 6.939 -16.292 -9.060 1.00 77.06 110 LEU A C 1
ATOM 839 O O . LEU A 1 110 ? 6.166 -16.686 -9.927 1.00 77.06 110 LEU A O 1
ATOM 843 N N . GLY A 1 111 ? 8.075 -16.943 -8.789 1.00 77.50 111 GLY A N 1
ATOM 844 C CA . GLY A 1 111 ? 8.507 -18.170 -9.453 1.00 77.50 111 GLY A CA 1
ATOM 845 C C . GLY A 1 111 ? 7.534 -19.345 -9.311 1.00 77.50 111 GLY A C 1
ATOM 846 O O . GLY A 1 111 ? 7.428 -20.158 -10.228 1.00 77.50 111 GLY A O 1
ATOM 847 N N . ARG A 1 112 ? 6.807 -19.426 -8.193 1.00 77.25 112 ARG A N 1
ATOM 848 C CA . ARG A 1 112 ? 5.816 -20.479 -7.914 1.00 77.25 112 ARG A CA 1
ATOM 849 C C . ARG A 1 112 ? 4.449 -20.177 -8.519 1.00 77.25 112 ARG A C 1
ATOM 851 O O . ARG A 1 112 ? 3.725 -21.110 -8.843 1.00 77.25 112 ARG A O 1
ATOM 858 N N . ILE A 1 113 ? 4.124 -18.900 -8.705 1.00 80.50 113 ILE A N 1
ATOM 859 C CA . ILE A 1 113 ? 2.858 -18.438 -9.289 1.00 80.50 113 ILE A CA 1
ATOM 860 C C . ILE A 1 113 ? 3.031 -17.914 -10.720 1.00 80.50 113 ILE A C 1
ATOM 862 O O . ILE A 1 113 ? 2.237 -17.108 -11.189 1.00 80.50 113 ILE A O 1
ATOM 866 N N . ARG A 1 114 ? 4.048 -18.385 -11.456 1.00 75.38 114 ARG A N 1
ATOM 867 C CA . ARG A 1 114 ? 4.323 -17.960 -12.847 1.00 75.38 114 ARG A CA 1
ATOM 868 C C . ARG A 1 114 ? 3.128 -18.110 -13.797 1.00 75.38 114 ARG A C 1
ATOM 870 O O . ARG A 1 114 ? 3.085 -17.429 -14.814 1.00 75.38 114 ARG A O 1
ATOM 877 N N . GLY A 1 115 ? 2.175 -18.989 -13.480 1.00 80.00 115 GLY A N 1
ATOM 878 C CA . GLY A 1 115 ? 0.927 -19.142 -14.234 1.00 80.00 115 GLY A CA 1
ATOM 879 C C . GLY A 1 115 ? -0.083 -18.003 -14.038 1.00 80.00 115 GLY A C 1
ATOM 880 O O . GLY A 1 115 ? -0.983 -17.869 -14.858 1.00 80.00 115 GLY A O 1
ATOM 881 N N . CYS A 1 116 ? 0.068 -17.179 -12.995 1.00 81.88 116 CYS A N 1
ATOM 882 C CA . CYS A 1 116 ? -0.878 -16.116 -12.650 1.00 81.88 116 CYS A CA 1
ATOM 883 C C . CYS A 1 116 ? -0.715 -14.835 -13.461 1.00 81.88 116 CYS A C 1
ATOM 885 O O . CYS A 1 116 ? -1.688 -14.128 -13.702 1.00 81.88 116 CYS A O 1
ATOM 887 N N . ALA A 1 117 ? 0.500 -14.536 -13.911 1.00 71.94 117 ALA A N 1
ATOM 888 C CA . ALA A 1 117 ? 0.736 -13.476 -14.875 1.00 71.94 117 ALA A CA 1
ATOM 889 C C . ALA A 1 117 ? 2.049 -13.751 -15.619 1.00 71.94 117 ALA A C 1
ATOM 891 O O . ALA A 1 117 ? 3.071 -13.997 -14.973 1.00 71.94 117 ALA A O 1
ATOM 892 N N . PRO A 1 118 ? 2.074 -13.678 -16.961 1.00 65.44 118 PRO A N 1
ATOM 893 C CA . PRO A 1 118 ? 3.327 -13.645 -17.697 1.00 65.44 118 PRO A CA 1
ATOM 894 C C . PRO A 1 118 ? 4.009 -12.299 -17.425 1.00 65.44 118 PRO A C 1
ATOM 896 O O . PRO A 1 118 ? 3.742 -11.304 -18.093 1.00 65.44 118 PRO A O 1
ATOM 899 N N . THR A 1 119 ? 4.879 -12.239 -16.419 1.00 63.09 119 THR A N 1
ATOM 900 C CA . THR A 1 119 ? 5.589 -11.003 -16.079 1.00 63.09 119 THR A CA 1
ATOM 901 C C . THR A 1 119 ? 6.849 -10.891 -16.936 1.00 63.09 119 THR A C 1
ATOM 903 O O . THR A 1 119 ? 7.938 -11.298 -16.532 1.00 63.09 119 THR A O 1
ATOM 906 N N . ASN A 1 120 ? 6.717 -10.343 -18.145 1.00 73.75 120 ASN A N 1
ATOM 907 C CA . ASN A 1 120 ? 7.864 -9.827 -18.904 1.00 73.75 120 ASN A CA 1
ATOM 908 C C . ASN A 1 120 ? 8.386 -8.494 -18.330 1.00 73.75 120 ASN A C 1
ATOM 910 O O . ASN A 1 120 ? 9.409 -7.986 -18.784 1.00 73.75 120 ASN A O 1
ATOM 914 N N . ILE A 1 121 ? 7.688 -7.939 -17.336 1.00 78.00 121 ILE A N 1
ATOM 915 C CA . ILE A 1 121 ? 8.060 -6.733 -16.600 1.00 78.00 121 ILE A CA 1
ATOM 916 C C . ILE A 1 121 ? 8.523 -7.078 -15.181 1.00 78.00 121 ILE A C 1
ATOM 918 O O . ILE A 1 121 ? 8.058 -8.043 -14.574 1.00 78.00 121 ILE A O 1
ATOM 922 N N . ARG A 1 122 ? 9.422 -6.258 -14.630 1.00 80.81 122 ARG A N 1
ATOM 923 C CA . ARG A 1 122 ? 9.805 -6.323 -13.216 1.00 80.81 122 ARG A CA 1
ATOM 924 C C . ARG A 1 122 ? 8.723 -5.642 -12.378 1.00 80.81 122 ARG A C 1
ATOM 926 O O . ARG A 1 122 ? 8.531 -4.436 -12.508 1.00 80.81 122 ARG A O 1
ATOM 933 N N . LEU A 1 123 ? 8.041 -6.401 -11.523 1.00 86.00 123 LEU A N 1
ATOM 934 C CA . LEU A 1 123 ? 7.064 -5.841 -10.587 1.00 86.00 123 LEU A CA 1
ATOM 935 C C . LEU A 1 123 ? 7.762 -5.193 -9.391 1.00 86.00 123 LEU A C 1
ATOM 937 O O . LEU A 1 123 ? 8.761 -5.726 -8.895 1.00 86.00 123 LEU A O 1
ATOM 941 N N . ASP A 1 124 ? 7.240 -4.053 -8.938 1.00 87.38 124 ASP A N 1
ATOM 942 C CA . ASP A 1 124 ? 7.702 -3.465 -7.683 1.00 87.38 124 ASP A CA 1
ATOM 943 C C . ASP A 1 124 ? 7.169 -4.282 -6.492 1.00 87.38 124 ASP A C 1
ATOM 945 O O . ASP A 1 124 ? 5.973 -4.591 -6.457 1.00 87.38 124 ASP A O 1
ATOM 949 N N . PRO A 1 125 ? 8.010 -4.615 -5.494 1.00 84.50 125 PRO A N 1
ATOM 950 C CA . PRO A 1 125 ? 7.560 -5.335 -4.306 1.00 84.50 125 PRO A CA 1
ATOM 951 C C . PRO A 1 125 ? 6.395 -4.672 -3.568 1.00 84.50 125 PRO A C 1
ATOM 953 O O . PRO A 1 125 ? 5.531 -5.385 -3.059 1.00 84.50 125 PRO A O 1
ATOM 956 N N . ALA A 1 126 ? 6.352 -3.334 -3.518 1.00 87.25 126 ALA A N 1
ATOM 957 C CA . ALA A 1 126 ? 5.266 -2.611 -2.862 1.00 87.25 126 ALA A CA 1
ATOM 958 C C . ALA A 1 126 ? 3.937 -2.857 -3.582 1.00 87.25 126 ALA A C 1
ATOM 960 O O . ALA A 1 126 ? 2.937 -3.131 -2.930 1.00 87.25 126 ALA A O 1
ATOM 961 N N . PHE A 1 127 ? 3.930 -2.857 -4.918 1.00 92.81 127 PHE A N 1
ATOM 962 C CA . PHE A 1 127 ? 2.718 -3.125 -5.694 1.00 92.81 127 PHE A CA 1
ATOM 963 C C . PHE A 1 127 ? 2.256 -4.569 -5.563 1.00 92.81 127 PHE A C 1
ATOM 965 O O . PHE A 1 127 ? 1.064 -4.795 -5.411 1.00 92.81 127 PHE A O 1
ATOM 972 N N . VAL A 1 128 ? 3.170 -5.545 -5.567 1.00 90.44 128 VAL A N 1
ATOM 973 C CA . VAL A 1 128 ? 2.795 -6.954 -5.351 1.00 90.44 128 VAL A CA 1
ATOM 974 C C . VAL A 1 128 ? 2.146 -7.134 -3.979 1.00 90.44 128 VAL A C 1
ATOM 976 O O . VAL A 1 128 ? 1.088 -7.746 -3.881 1.00 90.44 128 VAL A O 1
ATOM 979 N N . ARG A 1 129 ? 2.751 -6.580 -2.924 1.00 89.62 129 ARG A N 1
ATOM 980 C CA . ARG A 1 129 ? 2.226 -6.679 -1.554 1.00 89.62 129 ARG A CA 1
ATOM 981 C C . ARG A 1 129 ? 0.915 -5.930 -1.378 1.00 89.62 129 ARG A C 1
ATOM 983 O O . ARG A 1 129 ? -0.043 -6.510 -0.887 1.00 89.62 129 ARG A O 1
ATOM 990 N N . GLY A 1 130 ? 0.861 -4.682 -1.831 1.00 93.19 130 GLY A N 1
ATOM 991 C CA . GLY A 1 130 ? -0.347 -3.872 -1.781 1.00 93.19 130 GLY A CA 1
ATOM 992 C C . GLY A 1 130 ? -1.497 -4.508 -2.554 1.00 93.19 130 GLY A C 1
ATOM 993 O O . GLY A 1 130 ? -2.605 -4.558 -2.043 1.00 93.19 130 GLY A O 1
ATOM 994 N N . ALA A 1 131 ? -1.237 -5.072 -3.736 1.00 94.88 131 ALA A N 1
ATOM 995 C CA . ALA A 1 131 ? -2.259 -5.758 -4.518 1.00 94.88 131 ALA A CA 1
ATOM 996 C C . ALA A 1 131 ? -2.757 -7.048 -3.849 1.00 94.88 131 ALA A C 1
ATOM 998 O O . ALA A 1 131 ? -3.954 -7.300 -3.877 1.00 94.88 131 ALA A O 1
ATOM 999 N N . LEU A 1 132 ? -1.872 -7.851 -3.240 1.00 93.25 132 LEU A N 1
ATOM 1000 C CA . LEU A 1 132 ? -2.272 -9.039 -2.470 1.00 93.25 132 LEU A CA 1
ATOM 1001 C C . LEU A 1 132 ? -3.134 -8.659 -1.262 1.00 93.25 132 LEU A C 1
ATOM 1003 O O . LEU A 1 132 ? -4.175 -9.266 -1.039 1.00 93.25 132 LEU A O 1
ATOM 1007 N N . ALA A 1 133 ? -2.709 -7.641 -0.511 1.00 93.81 133 ALA A N 1
ATOM 1008 C CA . ALA A 1 133 ? -3.455 -7.137 0.635 1.00 93.81 133 ALA A CA 1
ATOM 1009 C C . ALA A 1 133 ? -4.817 -6.573 0.213 1.00 93.81 133 ALA A C 1
ATOM 1011 O O . ALA A 1 133 ? -5.832 -6.890 0.822 1.00 93.81 133 ALA A O 1
ATOM 1012 N N . GLU A 1 134 ? -4.853 -5.773 -0.855 1.00 95.25 134 GLU A N 1
ATOM 1013 C CA . GLU A 1 134 ? -6.093 -5.215 -1.384 1.00 95.25 134 GLU A CA 1
ATOM 1014 C C . GLU A 1 134 ? -7.059 -6.312 -1.817 1.00 95.25 134 GLU A C 1
ATOM 1016 O O . GLU A 1 134 ? -8.222 -6.230 -1.450 1.00 95.25 134 GLU A O 1
ATOM 1021 N N . ASP A 1 135 ? -6.590 -7.332 -2.543 1.00 93.38 135 ASP A N 1
ATOM 1022 C CA . ASP A 1 135 ? -7.424 -8.436 -3.031 1.00 93.38 135 ASP A CA 1
ATOM 1023 C C . ASP A 1 135 ? -8.096 -9.197 -1.874 1.00 93.38 135 ASP A C 1
ATOM 1025 O O . ASP A 1 135 ? -9.308 -9.395 -1.902 1.00 93.38 135 ASP A O 1
ATOM 1029 N N . ILE A 1 136 ? -7.352 -9.488 -0.798 1.00 90.56 136 ILE A N 1
ATOM 1030 C CA . ILE A 1 136 ? -7.894 -10.100 0.431 1.00 90.56 136 ILE A CA 1
ATOM 1031 C C . ILE A 1 136 ? -8.901 -9.172 1.121 1.00 90.56 136 ILE A C 1
ATOM 1033 O O . ILE A 1 136 ? -9.951 -9.602 1.587 1.00 90.56 136 ILE A O 1
ATOM 1037 N N . LEU A 1 137 ? -8.595 -7.876 1.200 1.00 90.94 137 LEU A N 1
ATOM 1038 C CA . LEU A 1 137 ? -9.456 -6.915 1.883 1.00 90.94 137 LEU A CA 1
ATOM 1039 C C . LEU A 1 137 ? -10.746 -6.637 1.110 1.00 90.94 137 LEU A C 1
ATOM 1041 O O . LEU A 1 137 ? -11.750 -6.291 1.722 1.00 90.94 137 LEU A O 1
ATOM 1045 N N . VAL A 1 138 ? -10.735 -6.648 -0.226 1.00 84.19 138 VAL A N 1
ATOM 1046 C CA . VAL A 1 138 ? -11.892 -6.279 -1.070 1.00 84.19 138 VAL A CA 1
ATOM 1047 C C . VAL A 1 138 ? -12.797 -7.451 -1.428 1.00 84.19 138 VAL A C 1
ATOM 1049 O O . VAL A 1 138 ? -13.906 -7.190 -1.892 1.00 84.19 138 VAL A O 1
ATOM 1052 N N . ASP A 1 139 ? -12.372 -8.693 -1.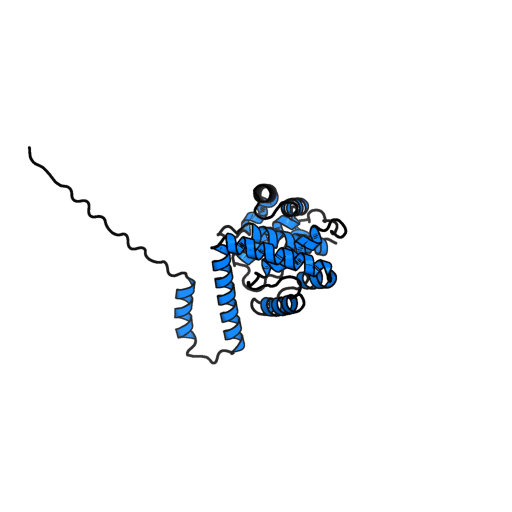197 1.00 79.56 139 ASP A N 1
ATOM 1053 C CA . ASP A 1 139 ? -13.202 -9.872 -1.441 1.00 79.56 139 ASP A CA 1
ATOM 1054 C C . ASP A 1 139 ? -14.468 -9.840 -0.556 1.00 79.56 139 ASP A C 1
ATOM 1056 O O . ASP A 1 139 ? -14.368 -9.931 0.666 1.00 79.56 139 ASP A O 1
ATOM 1060 N N . PRO A 1 140 ? -15.679 -9.704 -1.128 1.00 72.88 140 PRO A N 1
ATOM 1061 C CA . PRO A 1 140 ? -16.905 -9.601 -0.340 1.00 72.88 140 PRO A CA 1
ATOM 1062 C C . PRO A 1 140 ? -17.231 -10.864 0.469 1.00 72.88 140 PRO A C 1
ATOM 1064 O O . PRO A 1 140 ? -17.987 -10.763 1.435 1.00 72.88 140 PRO A O 1
ATOM 1067 N N . ASP A 1 141 ? -16.693 -12.023 0.085 1.00 77.88 141 ASP A N 1
ATOM 1068 C CA . ASP A 1 141 ? -16.991 -13.304 0.728 1.00 77.88 141 ASP A CA 1
ATOM 1069 C C . ASP A 1 141 ? -16.005 -13.630 1.861 1.00 77.88 141 ASP A C 1
ATOM 1071 O O . ASP A 1 141 ? -16.336 -14.407 2.761 1.00 77.88 141 ASP A O 1
ATOM 1075 N N . THR A 1 142 ? -14.802 -13.047 1.828 1.00 79.69 142 THR A N 1
ATOM 1076 C CA . THR A 1 142 ? -13.702 -13.392 2.747 1.00 79.69 142 THR A CA 1
ATOM 1077 C C . THR A 1 142 ? -13.047 -12.198 3.443 1.00 79.69 142 THR A C 1
ATOM 1079 O O . THR A 1 142 ? -12.192 -12.404 4.305 1.00 79.69 142 THR A O 1
ATOM 1082 N N . ALA A 1 143 ? -13.463 -10.963 3.135 1.00 84.62 143 ALA A N 1
ATOM 1083 C CA . ALA A 1 143 ? -12.885 -9.767 3.736 1.00 84.62 143 ALA A CA 1
ATOM 1084 C C . ALA A 1 143 ? -12.994 -9.797 5.272 1.00 84.62 143 ALA A C 1
ATOM 1086 O O . ALA A 1 143 ? -14.097 -9.966 5.808 1.00 84.62 143 ALA A O 1
ATOM 1087 N N . PRO A 1 144 ? -11.879 -9.577 5.993 1.00 85.62 144 PRO A N 1
ATOM 1088 C CA . PRO A 1 144 ? -11.904 -9.493 7.445 1.00 85.62 144 PRO A CA 1
ATOM 1089 C C . PRO A 1 144 ? -12.721 -8.282 7.912 1.00 85.62 144 PRO A C 1
ATOM 1091 O O . PRO A 1 144 ? -12.813 -7.257 7.224 1.00 85.62 144 PRO A O 1
ATOM 1094 N N . GLU A 1 145 ? -13.291 -8.382 9.114 1.00 89.75 145 GLU A N 1
ATOM 1095 C CA . GLU A 1 145 ? -13.872 -7.219 9.784 1.00 89.75 145 GLU A CA 1
ATOM 1096 C C . GLU A 1 145 ? -12.773 -6.183 10.034 1.00 89.75 145 GLU A C 1
ATOM 1098 O O . GLU A 1 145 ? -11.657 -6.528 10.415 1.00 89.75 145 GLU A O 1
ATOM 1103 N N . ILE A 1 146 ? -13.078 -4.907 9.791 1.00 91.00 146 ILE A N 1
ATOM 1104 C CA . ILE A 1 146 ? -12.114 -3.822 9.965 1.00 91.00 146 ILE A CA 1
ATOM 1105 C C . ILE A 1 146 ? -12.258 -3.260 11.376 1.00 91.00 146 ILE A C 1
ATOM 1107 O O . ILE A 1 146 ? -13.284 -2.635 11.667 1.00 91.00 146 ILE A O 1
ATOM 1111 N N . PRO A 1 147 ? -11.238 -3.413 12.239 1.00 89.00 147 PRO A N 1
ATOM 1112 C CA . PRO A 1 147 ? -11.300 -2.900 13.595 1.00 89.00 147 PRO A CA 1
ATOM 1113 C C . PRO A 1 147 ? -11.412 -1.377 13.603 1.00 89.00 147 PRO A C 1
ATOM 1115 O O . PRO A 1 147 ? -10.892 -0.684 12.724 1.00 89.00 147 PRO A O 1
ATOM 1118 N N . GLY A 1 148 ? -12.068 -0.848 14.636 1.00 90.88 148 GLY A N 1
ATOM 1119 C CA . GLY A 1 148 ? -12.131 0.591 14.877 1.00 90.88 148 GLY A CA 1
ATOM 1120 C C . GLY A 1 148 ? -10.747 1.219 15.113 1.00 90.88 148 GLY A C 1
ATOM 1121 O O . GLY A 1 148 ? -9.749 0.506 15.249 1.00 90.88 148 GLY A O 1
ATOM 1122 N N . PRO A 1 149 ? -10.672 2.558 15.181 1.00 90.12 149 PRO A N 1
ATOM 1123 C CA . PRO A 1 149 ? -9.413 3.262 15.406 1.00 90.12 149 PRO A CA 1
ATOM 1124 C C . PRO A 1 149 ? -8.767 2.878 16.743 1.00 90.12 149 PRO A C 1
ATOM 1126 O O . PRO A 1 149 ? -9.455 2.597 17.729 1.00 90.12 149 PRO A O 1
ATOM 1129 N N . GLY A 1 150 ? -7.433 2.875 16.777 1.00 80.88 150 GLY A N 1
ATOM 1130 C CA . GLY A 1 150 ? -6.666 2.604 17.993 1.00 80.88 150 GLY A CA 1
ATOM 1131 C C . GLY A 1 150 ? -6.590 3.799 18.941 1.00 80.88 150 GLY A C 1
ATOM 1132 O O . GLY A 1 150 ? -6.696 4.951 18.523 1.00 80.88 150 GLY A O 1
ATOM 1133 N N . ASP A 1 151 ? -6.342 3.535 20.227 1.00 86.44 151 ASP A N 1
ATOM 1134 C CA . ASP A 1 151 ? -5.872 4.583 21.136 1.00 86.44 151 ASP A CA 1
ATOM 1135 C C . ASP A 1 151 ? -4.417 4.980 20.808 1.00 86.44 151 ASP A C 1
ATOM 1137 O O . ASP A 1 151 ? -3.737 4.340 19.999 1.00 86.44 151 ASP A O 1
ATOM 1141 N N . SER A 1 152 ? -3.905 6.045 21.435 1.00 84.00 152 SER A N 1
ATOM 1142 C CA . SER A 1 152 ? -2.546 6.528 21.150 1.00 84.00 152 SER A CA 1
ATOM 1143 C C . SER A 1 152 ? -1.465 5.475 21.410 1.00 84.00 152 SER A C 1
ATOM 1145 O O . SER A 1 152 ? -0.432 5.495 20.748 1.00 84.00 152 SER A O 1
ATOM 1147 N N . LYS A 1 153 ? -1.683 4.554 22.357 1.00 86.94 153 LYS A N 1
ATOM 1148 C CA . LYS A 1 153 ? -0.730 3.481 22.640 1.00 86.94 153 LYS A CA 1
ATOM 1149 C C . LYS A 1 153 ? -0.742 2.451 21.513 1.00 86.94 153 LYS A C 1
ATOM 1151 O O . LYS A 1 153 ? 0.317 2.139 20.982 1.00 86.94 153 LYS A O 1
ATOM 1156 N N . LYS A 1 154 ? -1.924 1.982 21.113 1.00 83.44 154 LYS A N 1
ATOM 1157 C CA . LYS A 1 154 ? -2.116 1.020 20.023 1.00 83.44 154 LYS A CA 1
ATOM 1158 C C . LYS A 1 154 ? -1.602 1.563 18.692 1.00 83.44 154 LYS A C 1
ATOM 1160 O O . LYS A 1 154 ? -0.965 0.825 17.953 1.00 83.44 154 LYS A O 1
ATOM 1165 N N . LEU A 1 155 ? -1.802 2.855 18.425 1.00 82.94 155 LEU A N 1
ATOM 1166 C CA . LEU A 1 155 ? -1.231 3.552 17.270 1.00 82.94 155 LEU A CA 1
ATOM 1167 C C . LEU A 1 155 ? 0.304 3.467 17.255 1.00 82.94 155 LEU A C 1
ATOM 1169 O O . LEU A 1 155 ? 0.894 3.090 16.246 1.00 82.94 155 LEU A O 1
ATOM 1173 N N . MET A 1 156 ? 0.955 3.805 18.371 1.00 82.19 156 MET A N 1
ATOM 1174 C CA . MET A 1 156 ? 2.418 3.779 18.466 1.00 82.19 156 MET A CA 1
ATOM 1175 C C . MET A 1 156 ? 2.977 2.357 18.407 1.00 82.19 156 MET A C 1
ATOM 1177 O O . MET A 1 156 ? 4.008 2.142 17.772 1.00 82.19 156 MET A O 1
ATOM 1181 N N . ASP A 1 157 ? 2.294 1.396 19.033 1.00 82.44 157 ASP A N 1
ATOM 1182 C CA . ASP A 1 157 ? 2.672 -0.017 18.990 1.00 82.44 157 ASP A CA 1
ATOM 1183 C C . ASP A 1 157 ? 2.538 -0.561 17.548 1.00 82.44 157 ASP A C 1
ATOM 1185 O O . ASP A 1 157 ? 3.438 -1.252 17.073 1.00 82.44 157 ASP A O 1
ATOM 1189 N N . PHE A 1 158 ? 1.494 -0.162 16.808 1.00 84.44 158 PHE A N 1
ATOM 1190 C CA . PHE A 1 158 ? 1.290 -0.531 15.402 1.00 84.44 158 PHE A CA 1
ATOM 1191 C C . PHE A 1 158 ? 2.359 0.055 14.474 1.00 84.44 158 PHE A C 1
ATOM 1193 O O . PHE A 1 158 ? 3.049 -0.689 13.784 1.00 84.44 158 PHE A O 1
ATOM 1200 N N . ILE A 1 159 ? 2.574 1.376 14.512 1.00 78.81 159 ILE A N 1
ATOM 1201 C CA . ILE A 1 159 ? 3.622 2.039 13.712 1.00 78.81 159 ILE A CA 1
ATOM 1202 C C . ILE A 1 159 ? 5.010 1.485 14.079 1.00 78.81 159 ILE A C 1
ATOM 1204 O O . ILE A 1 159 ? 5.880 1.312 13.223 1.00 78.81 159 ILE A O 1
ATOM 1208 N N . GLY A 1 160 ? 5.231 1.189 15.363 1.00 74.31 160 GLY A N 1
ATOM 1209 C CA . GLY A 1 160 ? 6.457 0.578 15.864 1.00 74.31 160 GLY A CA 1
ATOM 1210 C C . GLY A 1 160 ? 6.711 -0.816 15.289 1.00 74.31 160 GLY A C 1
ATOM 1211 O O . GLY A 1 160 ? 7.863 -1.129 14.982 1.00 74.31 160 GLY A O 1
ATOM 1212 N N . ALA A 1 161 ? 5.649 -1.603 15.095 1.00 76.06 161 ALA A N 1
ATOM 1213 C CA . ALA A 1 161 ? 5.690 -2.936 14.503 1.00 76.06 161 ALA A CA 1
ATOM 1214 C C . ALA A 1 161 ? 5.919 -2.931 12.981 1.00 76.06 161 ALA A C 1
ATOM 1216 O O . ALA A 1 161 ? 6.234 -3.975 12.417 1.00 76.06 161 ALA A O 1
ATOM 1217 N N . VAL A 1 162 ? 5.826 -1.775 12.307 1.00 69.75 162 VAL A N 1
ATOM 1218 C CA . VAL A 1 162 ? 6.103 -1.675 10.867 1.00 69.75 162 VAL A CA 1
ATOM 1219 C C . VAL A 1 162 ? 7.575 -1.999 10.604 1.00 69.75 162 VAL A C 1
ATOM 1221 O O . VAL A 1 162 ? 8.485 -1.179 10.813 1.00 69.75 162 VAL A O 1
ATOM 1224 N N . ALA A 1 163 ? 7.808 -3.209 10.102 1.00 63.62 163 ALA A N 1
ATOM 1225 C CA . ALA A 1 163 ? 9.111 -3.684 9.678 1.00 63.62 163 ALA A CA 1
ATOM 1226 C C . ALA A 1 163 ? 9.525 -3.026 8.358 1.00 63.62 163 ALA A C 1
ATOM 1228 O O . ALA A 1 163 ? 9.244 -3.506 7.259 1.00 63.62 163 ALA A O 1
ATOM 1229 N N . ILE A 1 164 ? 10.226 -1.901 8.480 1.00 63.44 164 ILE A N 1
ATOM 1230 C CA . ILE A 1 164 ? 10.863 -1.218 7.356 1.00 63.44 164 ILE A CA 1
ATOM 1231 C C . ILE A 1 164 ? 12.291 -1.731 7.244 1.00 63.44 164 ILE A C 1
ATOM 1233 O O . ILE A 1 164 ? 13.127 -1.478 8.112 1.00 63.44 164 ILE A O 1
ATOM 1237 N N . SER A 1 165 ? 12.586 -2.439 6.158 1.00 49.09 165 SER A N 1
ATOM 1238 C CA . SER A 1 165 ? 13.949 -2.857 5.852 1.00 49.09 165 SER A CA 1
ATOM 1239 C C . SER A 1 165 ? 14.807 -1.636 5.484 1.00 49.09 165 SER A C 1
ATOM 1241 O O . SER A 1 165 ? 14.520 -0.969 4.490 1.00 49.09 165 SER A O 1
ATOM 1243 N N . GLY A 1 166 ? 15.892 -1.381 6.218 1.00 55.16 166 GLY A N 1
ATOM 1244 C CA . GLY A 1 166 ? 16.880 -0.351 5.869 1.00 55.16 166 GLY A CA 1
ATOM 1245 C C . GLY A 1 166 ? 16.610 1.027 6.482 1.00 55.16 166 GLY A C 1
ATOM 1246 O O . GLY A 1 166 ? 16.240 1.136 7.649 1.00 55.16 166 GLY A O 1
ATOM 1247 N N . ASP A 1 167 ? 16.877 2.085 5.715 1.00 63.34 167 ASP A N 1
ATOM 1248 C CA . ASP A 1 167 ? 16.792 3.471 6.180 1.00 63.34 167 ASP A CA 1
ATOM 1249 C C . ASP A 1 167 ? 15.336 3.962 6.258 1.00 63.34 167 ASP A C 1
ATOM 1251 O O . ASP A 1 167 ? 14.668 4.166 5.241 1.00 63.34 167 ASP A O 1
ATOM 1255 N N . ARG A 1 168 ? 14.861 4.202 7.486 1.00 69.25 168 ARG A N 1
ATOM 1256 C CA . ARG A 1 168 ? 13.524 4.748 7.771 1.00 69.25 168 ARG A CA 1
ATOM 1257 C C . ARG A 1 168 ? 13.327 6.187 7.288 1.00 69.25 168 ARG A C 1
ATOM 1259 O O . ARG A 1 168 ? 12.199 6.670 7.284 1.00 69.25 168 ARG A O 1
ATOM 1266 N N . THR A 1 169 ? 14.392 6.881 6.890 1.00 73.31 169 THR A N 1
ATOM 1267 C CA . THR A 1 169 ? 14.314 8.265 6.409 1.00 73.31 169 THR A CA 1
ATOM 1268 C C . THR A 1 169 ? 14.045 8.376 4.908 1.00 73.31 169 THR A C 1
ATOM 1270 O O . THR A 1 169 ? 13.673 9.454 4.442 1.00 73.31 169 THR A O 1
ATOM 1273 N N . GLY A 1 170 ? 14.163 7.272 4.160 1.00 77.69 170 GLY A N 1
ATOM 1274 C CA . GLY A 1 170 ? 13.916 7.243 2.721 1.00 77.69 170 GLY A CA 1
ATOM 1275 C C . GLY A 1 170 ? 12.456 7.523 2.346 1.00 77.69 170 GLY A C 1
ATOM 1276 O O . GLY A 1 170 ? 11.534 7.204 3.095 1.00 77.69 170 GLY A O 1
ATOM 1277 N N . MET A 1 171 ? 12.242 8.064 1.142 1.00 84.88 171 MET A N 1
ATOM 1278 C CA . MET A 1 171 ? 10.925 8.477 0.627 1.00 84.88 171 MET A CA 1
ATOM 1279 C C . MET A 1 171 ? 9.842 7.392 0.782 1.00 84.88 171 MET A C 1
ATOM 1281 O O . MET A 1 171 ? 8.760 7.659 1.296 1.00 84.88 171 MET A O 1
ATOM 1285 N N . PHE A 1 172 ? 10.143 6.151 0.385 1.00 84.75 172 PHE A N 1
ATOM 1286 C CA . PHE A 1 172 ? 9.201 5.028 0.477 1.00 84.75 172 PHE A CA 1
ATOM 1287 C C . PHE A 1 172 ? 8.932 4.580 1.913 1.00 84.75 172 PHE A C 1
ATOM 1289 O O . PHE A 1 172 ? 7.805 4.219 2.229 1.00 84.75 172 PHE A O 1
ATOM 1296 N N . ALA A 1 173 ? 9.948 4.612 2.778 1.00 83.25 173 ALA A N 1
ATOM 1297 C CA . ALA A 1 173 ? 9.789 4.272 4.186 1.00 83.25 173 ALA A CA 1
ATOM 1298 C C . ALA A 1 173 ? 8.880 5.285 4.890 1.00 83.25 173 ALA A C 1
ATOM 1300 O O . ALA A 1 173 ? 7.951 4.894 5.588 1.00 83.25 173 ALA A O 1
ATOM 1301 N N . LYS A 1 174 ? 9.119 6.579 4.653 1.00 86.81 174 LYS A N 1
ATOM 1302 C CA . LYS A 1 174 ? 8.278 7.678 5.135 1.00 86.81 174 LYS A CA 1
ATOM 1303 C C . LYS A 1 174 ? 6.837 7.548 4.658 1.00 86.81 174 LYS A C 1
ATOM 1305 O O . LYS A 1 174 ? 5.937 7.499 5.487 1.00 86.81 174 LYS A O 1
ATOM 1310 N N . ALA A 1 175 ? 6.634 7.371 3.351 1.00 89.38 175 ALA A N 1
ATOM 1311 C CA . ALA A 1 175 ? 5.303 7.162 2.789 1.00 89.38 175 ALA A CA 1
ATOM 1312 C C . ALA A 1 175 ? 4.594 5.953 3.417 1.00 89.38 175 ALA A C 1
ATOM 1314 O O . ALA A 1 175 ? 3.443 6.072 3.818 1.00 89.38 175 ALA A O 1
ATOM 1315 N N . GLN A 1 176 ? 5.284 4.816 3.574 1.00 89.50 176 GLN A N 1
ATOM 1316 C CA . GLN A 1 176 ? 4.708 3.650 4.241 1.00 89.50 176 GLN A CA 1
ATOM 1317 C C . GLN A 1 176 ? 4.307 3.978 5.688 1.00 89.50 176 GLN A C 1
ATOM 1319 O O . GLN A 1 176 ? 3.159 3.760 6.045 1.00 89.50 176 GLN A O 1
ATOM 1324 N N . MET A 1 177 ? 5.194 4.560 6.507 1.00 88.19 177 MET A N 1
ATOM 1325 C CA . MET A 1 177 ? 4.856 4.944 7.892 1.00 88.19 177 MET A CA 1
ATOM 1326 C C . MET A 1 177 ? 3.677 5.914 7.966 1.00 88.19 177 MET A C 1
ATOM 1328 O O . MET A 1 177 ? 2.870 5.831 8.892 1.00 88.19 177 MET A O 1
ATOM 1332 N N . ALA A 1 178 ? 3.588 6.841 7.014 1.00 92.69 178 ALA A N 1
ATOM 1333 C CA . ALA A 1 178 ? 2.502 7.799 6.957 1.00 92.69 178 ALA A CA 1
ATOM 1334 C C . ALA A 1 178 ? 1.165 7.091 6.688 1.00 92.69 178 ALA A C 1
ATOM 1336 O O . ALA A 1 178 ? 0.212 7.315 7.429 1.00 92.69 178 ALA A O 1
ATOM 1337 N N . GLU A 1 179 ? 1.100 6.164 5.726 1.00 94.94 179 GLU A N 1
ATOM 1338 C CA . GLU A 1 179 ? -0.119 5.377 5.478 1.00 94.94 179 GLU A CA 1
ATOM 1339 C C . GLU A 1 179 ? -0.468 4.425 6.643 1.00 94.94 179 GLU A C 1
ATOM 1341 O O . GLU A 1 179 ? -1.647 4.212 6.931 1.00 94.94 179 GLU A O 1
ATOM 1346 N N . GLU A 1 180 ? 0.528 3.928 7.384 1.00 91.81 180 GLU A N 1
ATOM 1347 C CA . GLU A 1 180 ? 0.322 3.142 8.614 1.00 91.81 180 GLU A CA 1
ATOM 1348 C C . GLU A 1 180 ? -0.321 3.974 9.729 1.00 91.81 180 GLU A C 1
ATOM 1350 O O . GLU A 1 180 ? -1.300 3.563 10.358 1.00 91.81 180 GLU A O 1
ATOM 1355 N N . CYS A 1 181 ? 0.168 5.199 9.918 1.00 93.38 181 CYS A N 1
ATOM 1356 C CA . CYS A 1 181 ? -0.440 6.173 10.817 1.00 93.38 181 CYS A CA 1
ATOM 1357 C C . CYS A 1 181 ? -1.883 6.505 10.402 1.00 93.38 181 CYS A C 1
ATOM 1359 O O . CYS A 1 181 ? -2.791 6.477 11.238 1.00 93.38 181 CYS A O 1
ATOM 1361 N N . ARG A 1 182 ? -2.114 6.775 9.108 1.00 96.38 182 ARG A N 1
ATOM 1362 C CA . ARG A 1 182 ? -3.441 7.125 8.575 1.00 96.38 182 ARG A CA 1
ATOM 1363 C C . ARG A 1 182 ? -4.446 5.996 8.779 1.00 96.38 182 ARG A C 1
ATOM 1365 O O . ARG A 1 182 ? -5.562 6.250 9.233 1.00 96.38 182 ARG A O 1
ATOM 1372 N N . THR A 1 183 ? -4.037 4.759 8.517 1.00 95.50 183 THR A N 1
ATOM 1373 C CA . THR A 1 183 ? -4.869 3.563 8.699 1.00 95.50 183 THR A CA 1
ATOM 1374 C C . THR A 1 183 ? -5.259 3.355 10.154 1.00 95.50 183 THR A C 1
ATOM 1376 O O . THR A 1 183 ? -6.431 3.144 10.439 1.00 95.50 183 THR A O 1
ATOM 1379 N N . ALA A 1 184 ? -4.320 3.459 11.092 1.00 92.62 184 ALA A N 1
ATOM 1380 C CA . ALA A 1 184 ? -4.624 3.244 12.504 1.00 92.62 184 ALA A CA 1
ATOM 1381 C C . ALA A 1 184 ? -5.539 4.335 13.104 1.00 92.62 184 ALA A C 1
ATOM 1383 O O . ALA A 1 184 ? -6.308 4.054 14.029 1.00 92.62 184 ALA A O 1
ATOM 1384 N N . ILE A 1 185 ? -5.491 5.565 12.572 1.00 95.31 185 ILE A N 1
ATOM 1385 C CA . ILE A 1 185 ? -6.389 6.666 12.968 1.00 95.31 185 ILE A CA 1
ATOM 1386 C C . ILE A 1 185 ? -7.756 6.566 12.279 1.00 95.31 185 ILE A C 1
ATOM 1388 O O . ILE A 1 185 ? -8.778 6.855 12.900 1.00 95.31 185 ILE A O 1
ATOM 1392 N N . SER A 1 186 ? -7.798 6.185 11.001 1.00 96.31 186 SER A N 1
ATOM 1393 C CA . SER A 1 186 ? -9.023 6.151 10.197 1.00 96.31 186 SER A CA 1
ATOM 1394 C C . SER A 1 186 ? -9.086 4.896 9.314 1.00 96.31 186 SER A C 1
ATOM 1396 O O . SER A 1 186 ? -9.014 4.985 8.084 1.00 96.31 186 SER A O 1
ATOM 1398 N N . PRO A 1 187 ? -9.279 3.704 9.909 1.00 95.44 187 PRO A N 1
ATOM 1399 C CA . PRO A 1 187 ? -9.249 2.447 9.157 1.00 95.44 187 PRO A CA 1
ATOM 1400 C C . PRO A 1 187 ? -10.428 2.334 8.177 1.00 95.44 187 PRO A C 1
ATOM 1402 O O . PRO A 1 187 ? -10.288 1.827 7.064 1.00 95.44 187 PRO A O 1
ATOM 1405 N N . ILE A 1 188 ? -11.587 2.901 8.532 1.00 94.81 188 ILE A N 1
ATOM 1406 C CA . ILE A 1 188 ? -12.747 2.997 7.632 1.00 94.81 188 ILE A CA 1
ATOM 1407 C C . ILE A 1 188 ? -12.492 3.989 6.487 1.00 94.81 188 ILE A C 1
ATOM 1409 O O . ILE A 1 188 ? -12.914 3.742 5.358 1.00 94.81 188 ILE A O 1
ATOM 1413 N N . GLY A 1 189 ? -11.774 5.088 6.745 1.00 95.88 189 GLY A N 1
ATOM 1414 C CA . GLY A 1 189 ? -11.347 6.014 5.695 1.00 95.88 189 GLY A CA 1
ATOM 1415 C C . GLY A 1 189 ? -10.391 5.341 4.710 1.00 95.88 189 GLY A C 1
ATOM 1416 O O . GLY A 1 189 ? -10.608 5.418 3.501 1.00 95.88 189 GLY A O 1
ATOM 1417 N N . ALA A 1 190 ? -9.409 4.595 5.225 1.00 96.69 190 ALA A N 1
ATOM 1418 C CA . ALA A 1 190 ? -8.495 3.785 4.424 1.00 96.69 190 ALA A CA 1
ATOM 1419 C C . ALA A 1 190 ? -9.253 2.778 3.543 1.00 96.69 190 ALA A C 1
ATOM 1421 O O . ALA A 1 190 ? -9.043 2.716 2.331 1.00 96.69 190 ALA A O 1
ATOM 1422 N N . ARG A 1 191 ? -10.226 2.058 4.118 1.00 95.31 191 ARG A N 1
ATOM 1423 C CA . ARG A 1 191 ? -11.120 1.168 3.362 1.00 95.31 191 ARG A CA 1
ATOM 1424 C C . ARG A 1 191 ? -11.882 1.897 2.258 1.00 95.31 191 ARG A C 1
ATOM 1426 O O . ARG A 1 191 ? -12.014 1.364 1.157 1.00 95.31 191 ARG A O 1
ATOM 1433 N N . GLY A 1 192 ? -12.369 3.103 2.545 1.00 95.12 192 GLY A N 1
ATOM 1434 C CA . GLY A 1 192 ? -13.062 3.957 1.584 1.00 95.12 192 GLY A CA 1
ATOM 1435 C C . GLY A 1 192 ? -12.205 4.297 0.365 1.00 95.12 192 GLY A C 1
ATOM 1436 O O . GLY A 1 192 ? -12.709 4.251 -0.753 1.00 95.12 192 GLY A O 1
ATOM 1437 N N . VAL A 1 193 ? -10.904 4.550 0.553 1.00 96.88 193 VAL A N 1
ATOM 1438 C CA . VAL A 1 193 ? -9.954 4.737 -0.559 1.00 96.88 193 VAL A CA 1
ATOM 1439 C C . VAL A 1 193 ? -9.847 3.463 -1.396 1.00 96.88 193 VAL A C 1
ATOM 1441 O O . VAL A 1 193 ? -10.000 3.514 -2.617 1.00 96.88 193 VAL A O 1
ATOM 1444 N N . LEU A 1 194 ? -9.646 2.304 -0.761 1.00 96.06 194 LEU A N 1
ATOM 1445 C CA . LEU A 1 194 ? -9.487 1.029 -1.473 1.00 96.06 194 LEU A CA 1
ATOM 1446 C C . LEU A 1 194 ? -10.753 0.597 -2.227 1.00 96.06 194 LEU A C 1
ATOM 1448 O O . LEU A 1 194 ? -10.658 -0.106 -3.230 1.00 96.06 194 LEU A O 1
ATOM 1452 N N . ALA A 1 195 ? -11.931 1.061 -1.809 1.00 93.88 195 ALA A N 1
ATOM 1453 C CA . ALA A 1 195 ? -13.187 0.826 -2.521 1.00 93.88 195 ALA A CA 1
ATOM 1454 C C . ALA A 1 195 ? -13.303 1.602 -3.853 1.00 93.88 195 ALA A C 1
ATOM 1456 O O . ALA A 1 195 ? -14.205 1.333 -4.646 1.00 93.88 195 ALA A O 1
ATOM 1457 N N . THR A 1 196 ? -12.413 2.564 -4.114 1.00 95.81 196 THR A N 1
ATOM 1458 C CA . THR A 1 196 ? -12.368 3.313 -5.379 1.00 95.81 196 THR A CA 1
ATOM 1459 C C . THR A 1 196 ? -11.482 2.633 -6.426 1.00 95.81 196 THR A C 1
ATOM 1461 O O . THR A 1 196 ? -10.614 1.818 -6.101 1.00 95.81 196 THR A O 1
ATOM 1464 N N . GLU A 1 197 ? -11.672 2.989 -7.700 1.00 95.19 197 GLU A N 1
ATOM 1465 C CA . GLU A 1 197 ? -10.787 2.556 -8.785 1.00 95.19 197 GLU A CA 1
ATOM 1466 C C . GLU A 1 197 ? -9.418 3.252 -8.683 1.00 95.19 197 GLU A C 1
ATOM 1468 O O . GLU A 1 197 ? -9.345 4.478 -8.569 1.00 95.19 197 GLU A O 1
ATOM 1473 N N . ALA A 1 198 ? -8.334 2.476 -8.758 1.00 95.00 198 ALA A N 1
ATOM 1474 C CA . ALA A 1 198 ? -6.967 2.990 -8.678 1.00 95.00 1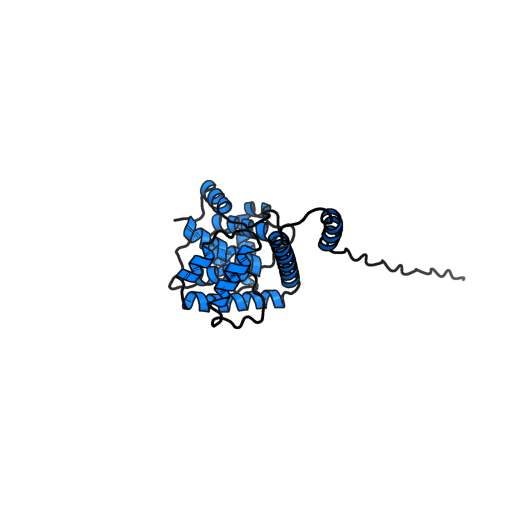98 ALA A CA 1
ATOM 1475 C C . ALA A 1 198 ? -6.661 3.992 -9.806 1.00 95.00 198 ALA A C 1
ATOM 1477 O O . ALA A 1 198 ? -6.965 3.749 -10.974 1.00 95.00 198 ALA A O 1
ATOM 1478 N N . GLY A 1 199 ? -6.051 5.124 -9.462 1.00 92.56 199 GLY A N 1
ATOM 1479 C CA . GLY A 1 199 ? -5.744 6.223 -10.377 1.00 92.56 199 GLY A CA 1
ATOM 1480 C C . GLY A 1 199 ? -6.953 7.060 -10.809 1.00 92.56 199 GLY A C 1
ATOM 1481 O O . GLY A 1 199 ? -6.802 7.959 -11.640 1.00 92.56 199 GLY A O 1
ATOM 1482 N N . SER A 1 200 ? -8.153 6.783 -10.288 1.00 96.00 200 SER A N 1
ATOM 1483 C CA . SER A 1 200 ? -9.359 7.548 -10.614 1.00 96.00 200 SER A CA 1
ATOM 1484 C C . SER A 1 200 ? -9.445 8.868 -9.837 1.00 96.00 200 SER A C 1
ATOM 1486 O O . SER A 1 200 ? -8.842 9.044 -8.782 1.00 96.00 200 SER A O 1
ATOM 1488 N N . GLN A 1 201 ? -10.275 9.801 -10.315 1.00 96.38 201 GLN A N 1
ATOM 1489 C CA . GLN A 1 201 ? -10.598 11.023 -9.560 1.00 96.38 201 GLN A CA 1
ATOM 1490 C C . GLN A 1 201 ? -11.303 10.723 -8.227 1.00 96.38 201 GLN A C 1
ATOM 1492 O O . GLN A 1 201 ? -11.167 11.485 -7.272 1.00 96.38 201 GLN A O 1
ATOM 1497 N N . ALA A 1 202 ? -12.038 9.609 -8.148 1.00 97.44 2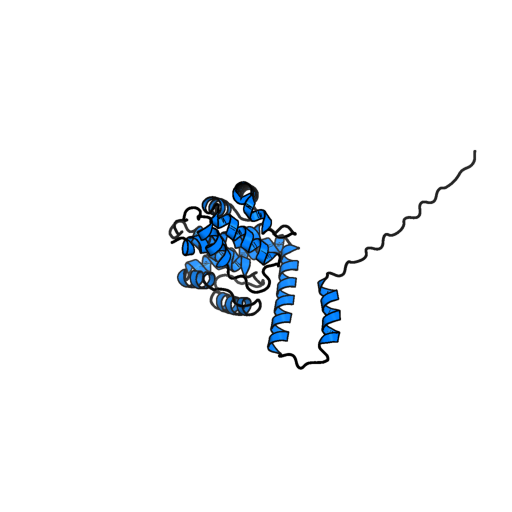02 ALA A N 1
ATOM 1498 C CA . ALA A 1 202 ? -12.661 9.169 -6.905 1.00 97.44 202 ALA A CA 1
ATOM 1499 C C . ALA A 1 202 ? -11.606 8.768 -5.865 1.00 97.44 202 ALA A C 1
ATOM 1501 O O . ALA A 1 202 ? -11.745 9.136 -4.702 1.00 97.44 202 ALA A O 1
ATOM 1502 N N . GLU A 1 203 ? -10.532 8.090 -6.287 1.00 97.12 203 GLU A N 1
ATOM 1503 C CA . GLU A 1 203 ? -9.395 7.777 -5.413 1.00 97.12 203 GLU A CA 1
ATOM 1504 C C . GLU A 1 203 ? -8.732 9.050 -4.888 1.00 97.12 203 GLU A C 1
ATOM 1506 O O . GLU A 1 203 ? -8.513 9.171 -3.686 1.00 97.12 203 GLU A O 1
ATOM 1511 N N . VAL A 1 204 ? -8.473 10.027 -5.762 1.00 95.94 204 VAL A N 1
ATOM 1512 C CA . VAL A 1 204 ? -7.879 11.316 -5.365 1.00 95.94 204 VAL A CA 1
ATOM 1513 C C . VAL A 1 204 ? -8.740 12.017 -4.310 1.00 95.94 204 VAL A C 1
ATOM 1515 O O . VAL A 1 204 ? -8.224 12.477 -3.293 1.00 95.94 204 VAL A O 1
ATOM 1518 N N . GLY A 1 205 ? -10.059 12.064 -4.518 1.00 97.25 205 GLY A N 1
ATOM 1519 C CA . GLY A 1 205 ? -10.990 12.638 -3.546 1.00 97.25 205 GLY A CA 1
ATOM 1520 C C . GLY A 1 205 ? -11.024 11.874 -2.219 1.00 97.25 205 GLY A C 1
ATOM 1521 O O . GLY A 1 205 ? -11.068 12.496 -1.158 1.00 97.25 205 GLY A O 1
ATOM 1522 N N . ALA A 1 206 ? -10.970 10.541 -2.261 1.00 97.88 206 ALA A N 1
ATOM 1523 C CA . ALA A 1 206 ? -10.950 9.703 -1.066 1.00 97.88 206 ALA A CA 1
ATOM 1524 C C . ALA A 1 206 ? -9.642 9.855 -0.272 1.00 97.88 206 ALA A C 1
ATOM 1526 O O . ALA A 1 206 ? -9.691 9.958 0.952 1.00 97.88 206 ALA A O 1
ATOM 1527 N N . LEU A 1 207 ? -8.491 9.929 -0.953 1.00 97.69 207 LEU A N 1
ATOM 1528 C CA . LEU A 1 207 ? -7.193 10.200 -0.328 1.00 97.69 207 LEU A CA 1
ATOM 1529 C C . LEU A 1 207 ? -7.185 11.577 0.344 1.00 97.69 207 LEU A C 1
ATOM 1531 O O . LEU A 1 207 ? -6.826 11.677 1.510 1.00 97.69 207 LEU A O 1
ATOM 1535 N N . ALA A 1 208 ? -7.674 12.619 -0.335 1.00 97.06 208 ALA A N 1
ATOM 1536 C CA . ALA A 1 208 ? -7.768 13.955 0.255 1.00 97.06 208 ALA A CA 1
ATOM 1537 C C . ALA A 1 208 ? -8.693 13.994 1.488 1.00 97.06 208 ALA A C 1
ATOM 1539 O O . ALA A 1 208 ? -8.404 14.679 2.471 1.00 97.06 208 ALA A O 1
ATOM 1540 N N . ALA A 1 209 ? -9.805 13.251 1.456 1.00 97.88 209 ALA A N 1
ATOM 1541 C CA . ALA A 1 209 ? -10.697 13.124 2.604 1.00 97.88 209 ALA A CA 1
ATOM 1542 C C . ALA A 1 209 ? -10.014 12.408 3.779 1.00 97.88 209 ALA A C 1
ATOM 1544 O O . ALA A 1 209 ? -10.142 12.867 4.915 1.00 97.88 209 ALA A O 1
ATOM 1545 N N . LEU A 1 210 ? -9.266 11.333 3.510 1.00 97.81 210 LEU A N 1
ATOM 1546 C CA . LEU A 1 210 ? -8.462 10.639 4.513 1.00 97.81 210 LEU A CA 1
ATOM 1547 C C . LEU A 1 210 ? -7.427 11.589 5.131 1.00 97.81 210 LEU A C 1
ATOM 1549 O O . LEU A 1 210 ? -7.447 11.784 6.343 1.00 97.81 210 LEU A O 1
ATOM 1553 N N . ASP A 1 211 ? -6.627 12.259 4.300 1.00 97.38 211 ASP A N 1
ATOM 1554 C CA . ASP A 1 211 ? -5.586 13.201 4.731 1.00 97.38 211 ASP A CA 1
ATOM 1555 C C . ASP A 1 211 ? -6.166 14.304 5.639 1.00 97.38 211 ASP A C 1
ATOM 1557 O O . ASP A 1 211 ? -5.606 14.621 6.690 1.00 97.38 211 ASP A O 1
ATOM 1561 N N . SER A 1 212 ? -7.357 14.822 5.312 1.00 97.38 212 SER A N 1
ATOM 1562 C CA . SER A 1 212 ? -8.013 15.887 6.085 1.00 97.38 212 SER A CA 1
ATOM 1563 C C . SER A 1 212 ? -8.394 15.504 7.521 1.00 97.38 212 SER A C 1
ATOM 1565 O O . SER A 1 212 ? -8.519 16.386 8.374 1.00 97.38 212 SER A O 1
ATOM 1567 N N . VAL A 1 213 ? -8.575 14.208 7.805 1.00 96.31 213 VAL A N 1
ATOM 1568 C CA . VAL A 1 213 ? -8.927 13.700 9.143 1.00 96.31 213 VAL A CA 1
ATOM 1569 C C . VAL A 1 213 ? -7.739 13.058 9.865 1.00 96.31 213 VAL A C 1
ATOM 1571 O O . VAL A 1 213 ? -7.856 12.706 11.037 1.00 96.31 213 VAL A O 1
ATOM 1574 N N . THR A 1 214 ? -6.586 12.947 9.201 1.00 95.94 214 THR A N 1
ATOM 1575 C CA . THR A 1 214 ? -5.358 12.326 9.722 1.00 95.94 214 THR A CA 1
ATOM 1576 C C . THR A 1 214 ? -4.159 13.275 9.693 1.00 95.94 214 THR A C 1
ATOM 1578 O O . THR A 1 214 ? -3.024 12.825 9.575 1.00 95.94 214 THR A O 1
ATOM 1581 N N . THR A 1 215 ? -4.379 14.582 9.829 1.00 96.19 215 THR A N 1
ATOM 1582 C CA . THR A 1 215 ? -3.338 15.625 9.680 1.00 96.19 215 THR A CA 1
ATOM 1583 C C . THR A 1 215 ? -2.119 15.449 10.591 1.00 96.19 215 THR A C 1
ATOM 1585 O O . THR A 1 215 ? -1.024 15.914 10.291 1.00 96.19 215 THR A O 1
ATOM 1588 N N . THR A 1 216 ? -2.257 14.733 11.712 1.00 92.88 216 THR A N 1
ATOM 1589 C CA . THR A 1 216 ? -1.109 14.392 12.567 1.00 92.88 216 THR A CA 1
ATOM 1590 C C . THR A 1 216 ? -0.103 13.450 11.893 1.00 92.88 216 THR A C 1
ATOM 1592 O O . THR A 1 216 ? 1.014 13.324 12.389 1.00 92.88 216 THR A O 1
ATOM 1595 N N . CYS A 1 217 ? -0.476 12.765 10.811 1.00 93.44 217 CYS A N 1
ATOM 1596 C CA . CYS A 1 217 ? 0.398 11.860 10.069 1.00 93.44 217 CYS A CA 1
ATOM 1597 C C . CYS A 1 217 ? 1.243 12.591 9.017 1.00 93.44 217 CYS A C 1
ATOM 1599 O O . CYS A 1 217 ? 2.254 12.043 8.593 1.00 93.44 217 CYS A O 1
ATOM 1601 N N . ASP A 1 218 ? 0.905 13.835 8.662 1.00 93.50 218 ASP A N 1
ATOM 1602 C CA . ASP A 1 218 ? 1.590 14.607 7.612 1.00 93.50 218 ASP A CA 1
ATOM 1603 C C . ASP A 1 218 ? 3.073 14.861 7.946 1.00 93.50 218 ASP A C 1
ATOM 1605 O O . ASP A 1 218 ? 3.924 14.986 7.072 1.00 93.50 218 ASP A O 1
ATOM 1609 N N . GLN A 1 219 ? 3.430 14.856 9.234 1.00 90.56 219 GLN A N 1
ATOM 1610 C CA . GLN A 1 219 ? 4.824 14.929 9.699 1.00 90.56 219 GLN A CA 1
ATOM 1611 C C . GLN A 1 219 ? 5.687 13.718 9.292 1.00 90.56 219 GLN A C 1
ATOM 1613 O O . GLN A 1 219 ? 6.914 13.776 9.390 1.00 90.56 219 GLN A O 1
ATOM 1618 N N . LEU A 1 220 ? 5.054 12.612 8.889 1.00 89.81 220 LEU A N 1
ATOM 1619 C CA . LEU A 1 220 ? 5.707 11.401 8.397 1.00 89.81 220 LEU A CA 1
ATOM 1620 C C . LEU A 1 220 ? 5.807 11.380 6.871 1.00 89.81 220 LEU A C 1
ATOM 1622 O O . LEU A 1 220 ? 6.488 10.500 6.345 1.00 89.81 220 LEU A O 1
ATOM 1626 N N . ASP A 1 221 ? 5.167 12.318 6.165 1.00 90.81 221 ASP A N 1
ATOM 1627 C CA . ASP A 1 221 ? 5.193 12.326 4.709 1.00 90.81 221 ASP A CA 1
ATOM 1628 C C . ASP A 1 221 ? 6.611 12.584 4.166 1.00 90.81 221 ASP A C 1
ATOM 1630 O O . ASP A 1 221 ? 7.437 13.276 4.782 1.00 90.81 221 ASP A O 1
ATOM 1634 N N . PRO A 1 222 ? 6.941 11.991 3.007 1.00 87.94 222 PRO A N 1
ATOM 1635 C CA . PRO A 1 222 ? 8.150 12.348 2.281 1.00 87.94 222 PRO A CA 1
ATOM 1636 C C . PRO A 1 222 ? 8.118 13.812 1.812 1.00 87.94 222 PRO A C 1
ATOM 1638 O O . PRO A 1 222 ? 7.058 14.399 1.627 1.00 87.94 222 PRO A O 1
ATOM 1641 N N . GLU A 1 223 ? 9.299 14.397 1.582 1.00 87.44 223 GLU A N 1
ATOM 1642 C CA . GLU A 1 223 ? 9.414 15.762 1.035 1.00 87.44 223 GLU A CA 1
ATOM 1643 C C . GLU A 1 223 ? 8.879 15.858 -0.401 1.00 87.44 223 GLU A C 1
ATOM 1645 O O . GLU A 1 223 ? 8.305 16.872 -0.790 1.00 87.44 223 GLU A O 1
ATOM 1650 N N . GLU A 1 224 ? 9.071 14.794 -1.183 1.00 88.25 224 GLU A N 1
ATOM 1651 C CA . GLU A 1 224 ? 8.521 14.650 -2.528 1.00 88.25 224 GLU A CA 1
ATOM 1652 C C . GLU A 1 224 ? 7.206 13.872 -2.480 1.00 88.25 224 GLU A C 1
ATOM 1654 O O . GLU A 1 224 ? 7.115 12.837 -1.815 1.00 88.25 224 GLU A O 1
ATOM 1659 N N . GLU A 1 225 ? 6.200 14.341 -3.221 1.00 89.38 225 GLU A N 1
ATOM 1660 C CA . GLU A 1 225 ? 4.886 13.702 -3.276 1.00 89.38 225 GLU A CA 1
ATOM 1661 C C . GLU A 1 225 ? 4.988 12.266 -3.816 1.00 89.38 225 GLU A C 1
ATOM 1663 O O . GLU A 1 225 ? 5.543 12.006 -4.887 1.00 89.38 225 GLU A O 1
ATOM 1668 N N . MET A 1 226 ? 4.427 11.317 -3.066 1.00 91.06 226 MET A N 1
ATOM 1669 C CA . MET A 1 226 ? 4.382 9.914 -3.465 1.00 91.06 226 MET A CA 1
ATOM 1670 C C . MET A 1 226 ? 3.252 9.683 -4.482 1.00 91.06 226 MET A C 1
ATOM 1672 O O . MET A 1 226 ? 2.105 10.026 -4.185 1.00 91.06 226 MET A O 1
ATOM 1676 N N . PRO A 1 227 ? 3.509 9.037 -5.640 1.00 93.25 227 PRO A N 1
ATOM 1677 C CA . PRO A 1 227 ? 2.453 8.712 -6.595 1.00 93.25 227 PRO A CA 1
ATOM 1678 C C . PRO A 1 227 ? 1.308 7.906 -5.967 1.00 93.25 227 PRO A C 1
ATOM 1680 O O . PRO A 1 227 ? 1.545 7.004 -5.157 1.00 93.25 227 PRO A O 1
ATOM 1683 N N . SER A 1 228 ? 0.068 8.173 -6.394 1.00 93.94 228 SER A N 1
ATOM 1684 C CA . SER A 1 228 ? -1.138 7.609 -5.765 1.00 93.94 228 SER A CA 1
ATOM 1685 C C . SER A 1 228 ? -1.151 6.080 -5.711 1.00 93.94 228 SER A C 1
ATOM 1687 O O . SER A 1 228 ? -1.572 5.518 -4.709 1.00 93.94 228 SER A O 1
ATOM 1689 N N . TYR A 1 229 ? -0.618 5.386 -6.721 1.00 95.69 229 TYR A N 1
ATOM 1690 C CA . TYR A 1 229 ? -0.554 3.920 -6.707 1.00 95.69 229 TYR A CA 1
ATOM 1691 C C . TYR A 1 229 ? 0.374 3.367 -5.616 1.00 95.69 229 TYR A C 1
ATOM 1693 O O . TYR A 1 229 ? 0.092 2.307 -5.064 1.00 95.69 229 TYR A O 1
ATOM 1701 N N . PHE A 1 230 ? 1.460 4.069 -5.270 1.00 94.38 230 PHE A N 1
ATOM 1702 C CA . PHE A 1 230 ? 2.293 3.685 -4.125 1.00 94.38 230 PHE A CA 1
ATOM 1703 C C . PHE A 1 230 ? 1.571 3.955 -2.812 1.00 94.38 230 PHE A C 1
ATOM 1705 O O . PHE A 1 230 ? 1.564 3.078 -1.953 1.00 94.38 230 PHE A O 1
ATOM 1712 N N . ARG A 1 231 ? 0.910 5.116 -2.685 1.00 95.31 231 ARG A N 1
ATOM 1713 C CA . ARG A 1 231 ? 0.065 5.414 -1.519 1.00 95.31 231 ARG A CA 1
ATOM 1714 C C . ARG A 1 231 ? -0.997 4.334 -1.325 1.00 95.31 231 ARG A C 1
ATOM 1716 O O . ARG A 1 231 ? -1.077 3.752 -0.253 1.00 95.31 231 ARG A O 1
ATOM 1723 N N . ARG A 1 232 ? -1.731 3.979 -2.384 1.00 97.06 232 ARG A N 1
ATOM 1724 C CA . ARG A 1 232 ? -2.733 2.904 -2.382 1.00 97.06 232 ARG A CA 1
ATOM 1725 C C . ARG A 1 232 ? -2.136 1.564 -1.960 1.00 97.06 232 ARG A C 1
ATOM 1727 O O . ARG A 1 232 ? -2.707 0.887 -1.114 1.00 97.06 232 ARG A O 1
ATOM 1734 N N . ALA A 1 233 ? -0.987 1.190 -2.523 1.00 95.31 233 ALA A N 1
ATOM 1735 C CA . ALA A 1 233 ? -0.325 -0.065 -2.188 1.00 95.31 233 ALA A CA 1
ATOM 1736 C C . ALA A 1 233 ? 0.066 -0.136 -0.701 1.00 95.31 233 ALA A C 1
ATOM 1738 O O . ALA A 1 233 ? -0.176 -1.154 -0.052 1.00 95.31 233 ALA A O 1
ATOM 1739 N N . PHE A 1 234 ? 0.627 0.946 -0.155 1.00 94.56 234 PHE A N 1
ATOM 1740 C CA . PHE A 1 234 ? 0.964 1.034 1.266 1.00 94.56 234 PHE A CA 1
ATOM 1741 C C . PHE A 1 234 ? -0.276 1.068 2.156 1.00 94.56 234 PHE A C 1
ATOM 1743 O O . PHE A 1 234 ? -0.296 0.392 3.177 1.00 94.56 234 PHE A O 1
ATOM 1750 N N . LEU A 1 235 ? -1.328 1.773 1.743 1.00 95.88 235 LEU A N 1
ATOM 1751 C CA . LEU A 1 235 ? -2.594 1.840 2.464 1.00 95.88 235 LEU A CA 1
ATOM 1752 C C . LEU A 1 235 ? -3.291 0.473 2.528 1.00 95.88 235 LEU A C 1
ATOM 1754 O O . LEU A 1 235 ? -3.788 0.083 3.579 1.00 95.88 235 LEU A O 1
ATOM 1758 N N . ALA A 1 236 ? -3.285 -0.288 1.430 1.00 96.00 236 ALA A N 1
ATOM 1759 C CA . ALA A 1 236 ? -3.815 -1.649 1.394 1.00 96.00 236 ALA A CA 1
ATOM 1760 C C . ALA A 1 236 ? -3.033 -2.589 2.312 1.00 96.00 236 ALA A C 1
ATOM 1762 O O . ALA A 1 236 ? -3.626 -3.310 3.113 1.00 96.00 236 ALA A O 1
ATOM 1763 N N . GLN A 1 237 ? -1.702 -2.552 2.222 1.00 93.00 237 GLN A N 1
ATOM 1764 C CA . GLN A 1 237 ? -0.838 -3.341 3.094 1.00 93.00 237 GLN A CA 1
ATOM 1765 C C . GLN A 1 237 ? -1.073 -2.991 4.569 1.00 93.00 237 GLN A C 1
ATOM 1767 O O . GLN A 1 237 ? -1.253 -3.891 5.386 1.00 93.00 237 GLN A O 1
ATOM 1772 N N . SER A 1 238 ? -1.133 -1.698 4.881 1.00 92.94 238 SER A N 1
ATOM 1773 C CA . SER A 1 238 ? -1.368 -1.207 6.230 1.00 92.94 238 SER A CA 1
ATOM 1774 C C . SER A 1 238 ? -2.717 -1.653 6.781 1.00 92.94 238 SER A C 1
ATOM 1776 O O . SER A 1 238 ? -2.787 -2.171 7.891 1.00 92.94 238 SER A O 1
ATOM 1778 N N . LEU A 1 239 ? -3.797 -1.519 6.006 1.00 94.19 239 LEU A N 1
ATOM 1779 C CA . LEU A 1 239 ? -5.126 -1.930 6.452 1.00 94.19 239 LEU A CA 1
ATOM 1780 C C . LEU A 1 239 ? -5.191 -3.434 6.725 1.00 94.19 239 LEU A C 1
ATOM 1782 O O . LEU A 1 239 ? -5.785 -3.840 7.718 1.00 94.19 239 LEU A O 1
ATOM 1786 N N . TYR A 1 240 ? -4.525 -4.247 5.905 1.00 92.12 240 TYR A N 1
ATOM 1787 C CA . TYR A 1 240 ? -4.407 -5.683 6.151 1.00 92.12 240 TYR A CA 1
ATOM 1788 C C . TYR A 1 240 ? -3.607 -5.971 7.428 1.00 92.12 240 TYR A C 1
ATOM 1790 O O . TYR A 1 240 ? -3.966 -6.840 8.218 1.00 92.12 240 TYR A O 1
ATOM 1798 N N . HIS A 1 241 ? -2.520 -5.245 7.684 1.00 89.94 241 HIS A N 1
ATOM 1799 C CA . HIS A 1 241 ? -1.778 -5.401 8.936 1.00 89.94 241 HIS A CA 1
ATOM 1800 C C . HIS A 1 241 ? -2.597 -4.945 10.140 1.00 89.94 241 HIS A C 1
ATOM 1802 O O . HIS A 1 241 ? -2.580 -5.619 11.165 1.00 89.94 241 HIS A O 1
ATOM 1808 N N . TRP A 1 242 ? -3.379 -3.875 10.006 1.00 90.56 242 TRP A N 1
ATOM 1809 C CA . TRP A 1 242 ? -4.266 -3.384 11.054 1.00 90.56 242 TRP A CA 1
ATOM 1810 C C . TRP A 1 242 ? -5.320 -4.420 11.442 1.00 90.56 242 TRP A C 1
ATOM 1812 O O . TRP A 1 242 ? -5.492 -4.676 12.633 1.00 90.56 242 TRP A O 1
ATOM 1822 N N . THR A 1 243 ? -5.965 -5.075 10.468 1.00 89.56 243 THR A N 1
ATOM 1823 C CA . THR A 1 243 ? -6.958 -6.131 10.746 1.00 89.56 243 THR A CA 1
ATOM 1824 C C . THR A 1 243 ? -6.358 -7.311 11.505 1.00 89.56 243 THR A C 1
ATOM 1826 O O . THR A 1 243 ? -7.060 -7.944 12.272 1.00 89.56 243 THR A O 1
ATOM 1829 N N . ASN A 1 244 ? -5.062 -7.586 11.335 1.00 84.00 244 ASN A N 1
ATOM 1830 C CA . ASN A 1 244 ? -4.370 -8.681 12.025 1.00 84.00 244 ASN A CA 1
ATOM 1831 C C . ASN A 1 244 ? -3.652 -8.247 13.319 1.00 84.00 244 ASN A C 1
ATOM 1833 O O . ASN A 1 244 ? -3.182 -9.093 14.075 1.00 84.00 244 ASN A O 1
ATOM 1837 N N . PHE A 1 245 ? -3.510 -6.941 13.557 1.00 79.75 245 PHE A N 1
ATOM 1838 C CA . PHE A 1 245 ? -2.846 -6.375 14.735 1.00 79.75 245 PHE A CA 1
ATOM 1839 C C . PHE A 1 245 ? -3.837 -5.965 15.824 1.00 79.75 245 PHE A C 1
ATOM 1841 O O . PHE A 1 245 ? -3.488 -5.905 17.002 1.00 79.75 245 PHE A O 1
ATOM 1848 N N . ALA A 1 246 ? -5.045 -5.571 15.420 1.00 62.47 246 ALA A N 1
ATOM 1849 C CA . ALA A 1 246 ? -6.008 -4.954 16.311 1.00 62.47 246 ALA A CA 1
ATOM 1850 C C . ALA A 1 246 ? -6.928 -5.935 17.054 1.00 62.47 246 ALA A C 1
ATOM 1852 O O . ALA A 1 246 ? -7.649 -5.455 17.939 1.00 62.47 246 ALA A O 1
ATOM 1853 N N . ASP A 1 247 ? -6.838 -7.226 16.742 1.00 53.62 247 ASP A N 1
ATOM 1854 C CA . ASP A 1 247 ? -7.440 -8.348 17.474 1.00 53.62 247 ASP A CA 1
ATOM 1855 C C . ASP A 1 247 ? -6.600 -8.757 18.698 1.00 53.62 247 ASP A C 1
ATOM 1857 O O . ASP A 1 247 ? -7.204 -9.033 19.764 1.00 53.62 247 ASP A O 1
#

Secondary structure (DSSP, 8-state):
--------------------THHHHHHHHHHHHTTS---HHHHHHHHHHHHHHHHHHHHHH-HHHHHHHHHHHHHHHHHHHHH-HHHHHHHHS----STTHHHHHHHHHHHHSTTT----S---HHHHHHHHHHHHHH-TTTPPP-PPPPPHHHHHHHHHH----S-TTSHHHHHHHHHHHHHHH-HHHHHHHHTSPTTSHHHHHHHHHHHHH-GGGGGGS-SSPPPHHHHHHHHHHHHHHHHHH--

pLDDT: mean 77.42, std 19.31, range [31.27, 97.88]

Foldseek 3Di:
DDDDDDDDDDDDPDPPPPPPPVVVVVVVVVVVPVPDPDDVVVVVLVVLLVVLVVVVVVCQVDPVSVVVLLVQLLQLLLQLCVVPVVVLVVLLPDLDAAPRRLVVVVCVVCVVSCVSGVPPDDHDSLSNQLSNLLNQCPPPVRHFDQDDADDPVLLCVQLVPPRDHDDCLDQLNLLLSLLLQLCNHCVVLLVLLSPDDQPDPSNVVSVVVSCVRRVVSVVSHHPDDDDSSSSSSSNSSSSSSNSVSVD

Radius of gyration: 22.31 Å; chains: 1; bounding box: 59×82×60 Å